Protein AF-A0AAW0X8W0-F1 (afdb_monomer_lite)

Radius of gyration: 31.33 Å; chains: 1; bounding box: 93×83×94 Å

Structure (mmCIF, N/CA/C/O backbone):
data_AF-A0AAW0X8W0-F1
#
_entry.id   AF-A0AAW0X8W0-F1
#
loop_
_atom_site.group_PDB
_atom_site.id
_atom_site.type_symbol
_atom_site.label_atom_id
_atom_site.label_alt_id
_atom_site.label_comp_id
_atom_site.label_asym_id
_atom_site.label_entity_id
_atom_site.label_seq_id
_atom_site.pdbx_PDB_ins_code
_atom_site.Cartn_x
_atom_site.Cartn_y
_atom_site.Cartn_z
_atom_site.occupancy
_atom_site.B_iso_or_equiv
_atom_site.auth_seq_id
_atom_site.auth_comp_id
_atom_site.auth_asym_id
_atom_site.auth_atom_id
_atom_site.pdbx_PDB_model_num
ATOM 1 N N . LYS A 1 1 ? -39.315 66.062 47.543 1.00 41.12 1 LYS A N 1
ATOM 2 C CA . LYS A 1 1 ? -38.449 64.962 48.029 1.00 41.12 1 LYS A CA 1
ATOM 3 C C . LYS A 1 1 ? -38.376 63.917 46.920 1.00 41.12 1 LYS A C 1
ATOM 5 O O . LYS A 1 1 ? -39.448 63.483 46.516 1.00 41.12 1 LYS A O 1
ATOM 10 N N . PRO A 1 2 ? -37.177 63.628 46.392 1.00 48.97 2 PRO A N 1
ATOM 11 C CA . PRO A 1 2 ? -36.925 62.656 45.328 1.00 48.97 2 PRO A CA 1
ATOM 12 C C . PRO A 1 2 ? -36.632 61.260 45.911 1.00 48.97 2 PRO A C 1
ATOM 14 O O . PRO A 1 2 ? -36.280 61.166 47.086 1.00 48.97 2 PRO A O 1
ATOM 17 N N . ALA A 1 3 ? -36.788 60.217 45.095 1.00 41.50 3 ALA A N 1
ATOM 18 C CA . ALA A 1 3 ? -36.257 58.853 45.247 1.00 41.50 3 ALA A CA 1
ATOM 19 C C . ALA A 1 3 ? -36.752 58.060 44.021 1.00 41.50 3 ALA A C 1
ATOM 21 O O . ALA A 1 3 ? -37.926 58.180 43.690 1.00 41.50 3 ALA A O 1
ATOM 22 N N . GLN A 1 4 ? -35.992 57.277 43.270 1.00 43.72 4 GLN A N 1
ATOM 23 C CA . GLN A 1 4 ? -34.593 56.869 43.281 1.00 43.72 4 GLN A CA 1
ATOM 24 C C . GLN A 1 4 ? -34.276 56.538 41.814 1.00 43.72 4 GLN A C 1
ATOM 26 O O . GLN A 1 4 ? -35.068 55.869 41.150 1.00 43.72 4 GLN A O 1
ATOM 31 N N . GLU A 1 5 ? -33.158 57.055 41.316 1.00 45.66 5 GLU A N 1
ATOM 32 C CA . GLU A 1 5 ? -32.444 56.481 40.179 1.00 45.66 5 GLU A CA 1
ATOM 33 C C . GLU A 1 5 ? -31.711 55.253 40.719 1.00 45.66 5 GLU A C 1
ATOM 35 O O . GLU A 1 5 ? -30.943 55.391 41.668 1.00 45.66 5 GLU A O 1
ATOM 40 N N . ASP A 1 6 ? -31.959 54.080 40.144 1.00 47.81 6 ASP A N 1
ATOM 41 C CA . ASP A 1 6 ? -31.049 52.947 40.265 1.00 47.81 6 ASP A CA 1
ATOM 42 C C . ASP A 1 6 ? -30.689 52.479 38.857 1.00 47.81 6 ASP A C 1
ATOM 44 O O . ASP A 1 6 ? -31.539 52.258 37.990 1.00 47.81 6 ASP A O 1
ATOM 48 N N . HIS A 1 7 ? -29.378 52.459 38.663 1.00 43.56 7 HIS A N 1
ATOM 49 C CA . HIS A 1 7 ? -28.626 52.067 37.491 1.00 43.56 7 HIS A CA 1
ATOM 50 C C . HIS A 1 7 ? -28.940 50.625 37.081 1.00 43.56 7 HIS A C 1
ATOM 52 O O . HIS A 1 7 ? -28.801 49.717 37.893 1.00 43.56 7 HIS A O 1
ATOM 58 N N . ASP A 1 8 ? -29.245 50.412 35.800 1.00 46.75 8 ASP A N 1
ATOM 59 C CA . ASP A 1 8 ? -29.039 49.116 35.150 1.00 46.75 8 ASP A CA 1
ATOM 60 C C . ASP A 1 8 ? -27.906 49.279 34.130 1.00 46.75 8 ASP A C 1
ATOM 62 O O . ASP A 1 8 ? -28.081 49.773 33.011 1.00 46.75 8 ASP A O 1
ATOM 66 N N . GLU A 1 9 ? -26.710 48.910 34.583 1.00 44.59 9 GLU A N 1
ATOM 67 C CA . GLU A 1 9 ? -25.512 48.705 33.780 1.00 44.59 9 GLU A CA 1
ATOM 68 C C . GLU A 1 9 ? -25.755 47.522 32.831 1.00 44.59 9 GLU A C 1
ATOM 70 O O . GLU A 1 9 ? -25.823 46.367 33.247 1.00 44.59 9 GLU A O 1
ATOM 75 N N . LYS A 1 10 ? -25.888 47.794 31.528 1.00 46.78 10 LYS A N 1
ATOM 76 C CA . LYS A 1 10 ? -25.717 46.761 30.503 1.00 46.78 10 LYS A CA 1
ATOM 77 C C . LYS A 1 10 ? -24.259 46.745 30.072 1.00 46.78 10 LYS A C 1
ATOM 79 O O . LYS A 1 10 ? -23.813 47.598 29.315 1.00 46.78 10 LYS A O 1
ATOM 84 N N . GLU A 1 11 ? -23.557 45.760 30.607 1.00 45.38 11 GLU A N 1
ATOM 85 C CA . GLU A 1 11 ? -22.200 45.341 30.275 1.00 45.38 11 GLU A CA 1
ATOM 86 C C . GLU A 1 11 ? -22.109 44.989 28.771 1.00 45.38 11 GLU A C 1
ATOM 88 O O . GLU A 1 11 ? -22.602 43.952 28.319 1.00 45.38 11 GLU A O 1
ATOM 93 N N . GLU A 1 12 ? -21.518 45.879 27.969 1.00 44.03 12 GLU A N 1
ATOM 94 C CA . GLU A 1 12 ? -21.047 45.570 26.616 1.00 44.03 12 GLU A CA 1
ATOM 95 C C . GLU A 1 12 ? -19.792 44.697 26.734 1.00 44.03 12 GLU A C 1
ATOM 97 O O . GLU A 1 12 ? -18.721 45.164 27.118 1.00 44.03 12 GLU A O 1
ATOM 102 N N . GLN A 1 13 ? -19.911 43.409 26.413 1.00 43.25 13 GLN A N 1
ATOM 103 C CA . GLN A 1 13 ? -18.747 42.539 26.255 1.00 43.25 13 GLN A CA 1
ATOM 104 C C . GLN A 1 13 ? -18.072 42.840 24.910 1.00 43.25 13 GLN A C 1
ATOM 106 O O . GLN A 1 13 ? -18.427 42.282 23.870 1.00 43.25 13 GLN A O 1
ATOM 111 N N . GLU A 1 14 ? -17.081 43.731 24.941 1.00 39.19 14 GLU A N 1
ATOM 112 C CA . GLU A 1 14 ? -16.060 43.856 23.903 1.00 39.19 14 GLU A CA 1
ATOM 113 C C . GLU A 1 14 ? -15.262 42.544 23.820 1.00 39.19 14 GLU A C 1
ATOM 115 O O . GLU A 1 14 ? -14.459 42.212 24.692 1.00 39.19 14 GLU A O 1
ATOM 120 N N . ALA A 1 15 ? -15.471 41.770 22.754 1.00 40.06 15 ALA A N 1
ATOM 121 C CA . ALA A 1 15 ? -14.603 40.648 22.427 1.00 40.06 15 ALA A CA 1
ATOM 122 C C . ALA A 1 15 ? -13.292 41.183 21.832 1.00 40.06 15 ALA A C 1
ATOM 124 O O . ALA A 1 15 ? -13.207 41.548 20.658 1.00 40.06 15 ALA A O 1
ATOM 125 N N . THR A 1 16 ? -12.264 41.219 22.672 1.00 37.00 16 THR A N 1
ATOM 126 C CA . THR A 1 16 ? -10.875 41.555 22.358 1.00 37.00 16 THR A CA 1
ATOM 127 C C . THR A 1 16 ? -10.346 40.701 21.198 1.00 37.00 16 THR A C 1
ATOM 129 O O . THR A 1 16 ? -9.990 39.533 21.361 1.00 37.00 16 THR A O 1
ATOM 132 N N . ILE A 1 17 ? -10.259 41.294 20.005 1.00 43.09 17 ILE A N 1
ATOM 133 C CA . ILE A 1 17 ? -9.566 40.713 18.851 1.00 43.09 17 ILE A CA 1
ATOM 134 C C . ILE A 1 17 ? -8.068 40.718 19.163 1.00 43.09 17 ILE A C 1
ATOM 136 O O . ILE A 1 17 ? -7.413 41.760 19.174 1.00 43.09 17 ILE A O 1
ATOM 140 N N . THR A 1 18 ? -7.516 39.536 19.422 1.00 40.12 18 THR A N 1
ATOM 141 C CA . THR A 1 18 ? -6.069 39.350 19.556 1.00 40.12 18 THR A CA 1
ATOM 142 C C . THR A 1 18 ? -5.425 39.499 18.170 1.00 40.12 18 THR A C 1
ATOM 144 O O . THR A 1 18 ? -5.823 38.786 17.245 1.00 40.12 18 THR A O 1
ATOM 147 N N . PRO A 1 19 ? -4.441 40.395 17.970 1.00 36.03 19 PRO A N 1
ATOM 148 C CA . PRO A 1 19 ? -3.794 40.542 16.675 1.00 36.03 19 PRO A CA 1
ATOM 149 C C . PRO A 1 19 ? -2.932 39.311 16.369 1.00 36.03 19 PRO A C 1
ATOM 151 O O . PRO A 1 19 ? -2.018 38.966 17.119 1.00 36.03 19 PRO A O 1
ATOM 154 N N . GLN A 1 20 ? -3.216 38.659 15.238 1.00 38.06 20 GLN A N 1
ATOM 155 C CA . GLN A 1 20 ? -2.365 37.612 14.681 1.00 38.06 20 GLN A CA 1
ATOM 156 C C . GLN A 1 20 ? -0.939 38.144 14.485 1.00 38.06 20 GLN A C 1
ATOM 158 O O . GLN A 1 20 ? -0.721 39.191 13.867 1.00 38.06 20 GLN A O 1
ATOM 163 N N . LYS A 1 21 ? 0.047 37.392 14.988 1.00 41.91 21 LYS A N 1
ATOM 164 C CA . LYS A 1 21 ? 1.456 37.571 14.632 1.00 41.91 21 LYS A CA 1
ATOM 165 C C . LYS A 1 21 ? 1.583 37.492 13.110 1.00 41.91 21 LYS A C 1
ATOM 167 O O . LYS A 1 21 ? 1.331 36.449 12.515 1.00 41.91 21 LYS A O 1
ATOM 172 N N . LYS A 1 22 ? 2.007 38.596 12.495 1.00 44.38 22 LYS A N 1
ATOM 173 C CA . LYS A 1 22 ? 2.488 38.628 11.113 1.00 44.38 22 LYS A CA 1
ATOM 174 C C . LYS A 1 22 ? 3.643 37.630 10.997 1.00 44.38 22 LYS A C 1
ATOM 176 O O . LYS A 1 22 ? 4.694 37.849 11.594 1.00 44.38 22 LYS A O 1
ATOM 181 N N . HIS A 1 23 ? 3.436 36.537 10.269 1.00 41.16 23 HIS A N 1
ATOM 182 C CA . HIS A 1 23 ? 4.533 35.677 9.845 1.00 41.16 23 HIS A CA 1
ATOM 183 C C . HIS A 1 23 ? 5.403 36.460 8.857 1.00 41.16 23 HIS A C 1
ATOM 185 O O . HIS A 1 23 ? 4.919 36.958 7.841 1.00 41.16 23 HIS A O 1
ATOM 191 N N . SER A 1 24 ? 6.681 36.607 9.198 1.00 47.47 24 SER A N 1
ATOM 192 C CA . SER A 1 24 ? 7.719 37.127 8.311 1.00 47.47 24 SER A CA 1
ATOM 193 C C . SER A 1 24 ? 7.813 36.276 7.035 1.00 47.47 24 SER A C 1
ATOM 195 O O . SER A 1 24 ? 7.627 35.059 7.116 1.00 47.47 24 SER A O 1
ATOM 197 N N . PRO A 1 25 ? 8.114 36.869 5.866 1.00 39.94 25 PRO A N 1
ATOM 198 C CA . PRO A 1 25 ? 8.306 36.107 4.638 1.00 39.94 25 PRO A CA 1
ATOM 199 C C . PRO A 1 25 ? 9.547 35.207 4.745 1.00 39.94 25 PRO A C 1
ATOM 201 O O . PRO A 1 25 ? 10.579 35.617 5.279 1.00 39.94 25 PRO A O 1
ATOM 204 N N . LEU A 1 26 ? 9.426 33.977 4.240 1.00 42.47 26 LEU A N 1
ATOM 205 C CA . LEU A 1 26 ? 10.527 33.020 4.100 1.00 42.47 26 LEU A CA 1
ATOM 206 C C . LEU A 1 26 ? 11.616 33.588 3.165 1.00 42.47 26 LEU A C 1
ATOM 208 O O . LEU A 1 26 ? 11.274 34.278 2.199 1.00 42.47 26 LEU A O 1
ATOM 212 N N . PRO A 1 27 ? 12.910 33.305 3.408 1.00 36.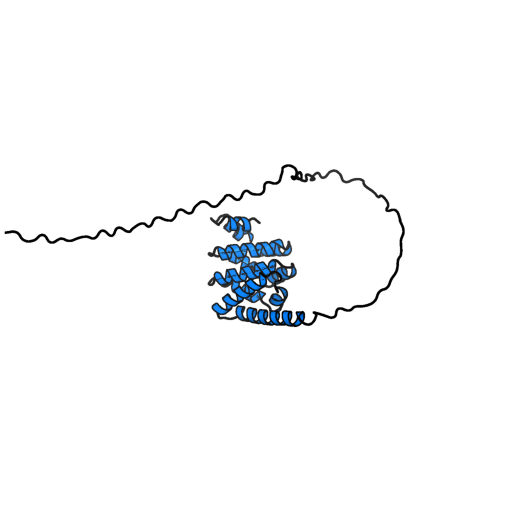53 27 PRO A N 1
ATOM 213 C CA . PRO A 1 27 ? 13.976 33.728 2.509 1.00 36.53 27 PRO A CA 1
ATOM 214 C C . PRO A 1 27 ? 13.844 33.034 1.148 1.00 36.53 27 PRO A C 1
ATOM 216 O O . PRO A 1 27 ? 13.545 31.843 1.059 1.00 36.53 27 PRO A O 1
ATOM 219 N N . HIS A 1 28 ? 14.066 33.805 0.086 1.00 42.66 28 HIS A N 1
ATOM 220 C CA . HIS A 1 28 ? 14.128 33.321 -1.287 1.00 42.66 28 HIS A CA 1
ATOM 221 C C . HIS A 1 28 ? 15.347 32.401 -1.425 1.00 42.66 28 HIS A C 1
ATOM 223 O O . HIS A 1 28 ? 16.480 32.847 -1.255 1.00 42.66 28 HIS A O 1
ATOM 229 N N . VAL A 1 29 ? 15.117 31.117 -1.693 1.00 39.81 29 VAL A N 1
ATOM 230 C CA . VAL A 1 29 ? 16.178 30.199 -2.112 1.00 39.81 29 VAL A CA 1
ATOM 231 C C . VAL A 1 29 ? 16.336 30.402 -3.615 1.00 39.81 29 VAL A C 1
ATOM 233 O O . VAL A 1 29 ? 15.456 30.017 -4.381 1.00 39.81 29 VAL A O 1
ATOM 236 N N . GLU A 1 30 ? 17.405 31.081 -4.033 1.00 36.53 30 GLU A N 1
ATOM 237 C CA . GLU A 1 30 ? 17.796 31.113 -5.443 1.00 36.53 30 GLU A CA 1
ATOM 238 C C . GLU A 1 30 ? 18.140 29.685 -5.890 1.00 36.53 30 GLU A C 1
ATOM 240 O O . GLU A 1 30 ? 18.978 29.018 -5.280 1.00 36.53 30 GLU A O 1
ATOM 245 N N . GLU A 1 31 ? 17.486 29.206 -6.950 1.00 43.91 31 GLU A N 1
ATOM 246 C CA . GLU A 1 31 ? 17.920 27.997 -7.650 1.00 43.91 31 GLU A CA 1
ATOM 247 C C . GLU A 1 31 ? 19.353 28.200 -8.174 1.00 43.91 31 GLU A C 1
ATOM 249 O O . GLU A 1 31 ? 19.670 29.279 -8.692 1.00 43.91 31 GLU A O 1
ATOM 254 N N . PRO A 1 32 ? 20.237 27.189 -8.085 1.00 35.78 32 PRO A N 1
ATOM 255 C CA . PRO A 1 32 ? 21.580 27.299 -8.627 1.00 35.78 32 PRO A CA 1
ATOM 256 C C . PRO A 1 32 ? 21.498 27.425 -10.151 1.00 35.78 32 PRO A C 1
ATOM 258 O O . PRO A 1 32 ? 21.248 26.465 -10.879 1.00 35.78 32 PRO A O 1
ATOM 261 N N . THR A 1 33 ? 21.718 28.640 -10.646 1.00 45.38 33 THR A N 1
ATOM 262 C CA . THR A 1 33 ? 21.845 28.913 -12.075 1.00 45.38 33 THR A CA 1
ATOM 263 C C . THR A 1 33 ? 23.155 28.310 -12.582 1.00 45.38 33 THR A C 1
ATOM 265 O O . THR A 1 33 ? 24.251 28.765 -12.253 1.00 45.38 33 THR A O 1
ATOM 268 N N . LEU A 1 34 ? 23.051 27.256 -13.395 1.00 41.47 34 LEU A N 1
ATOM 269 C CA . LEU A 1 34 ? 24.188 26.694 -14.125 1.00 41.47 34 LEU A CA 1
ATOM 270 C C . LEU A 1 34 ? 24.814 27.766 -15.030 1.00 41.47 34 LEU A C 1
ATOM 272 O O . LEU A 1 34 ? 24.111 28.524 -15.711 1.00 41.47 34 LEU A O 1
ATOM 276 N N . ARG A 1 35 ? 26.152 27.831 -15.043 1.00 46.16 35 ARG A N 1
ATOM 277 C CA . ARG A 1 35 ? 26.900 28.788 -15.867 1.00 46.16 35 ARG A CA 1
ATOM 278 C C . ARG A 1 35 ? 26.583 28.562 -17.354 1.00 46.16 35 ARG A C 1
ATOM 280 O O . ARG A 1 35 ? 26.455 27.418 -17.779 1.00 46.16 35 ARG A O 1
ATOM 287 N N . PRO A 1 36 ? 26.534 29.619 -18.189 1.00 43.69 36 PRO A N 1
ATOM 288 C CA . PRO A 1 36 ? 26.232 29.503 -19.624 1.00 43.69 36 PRO A CA 1
ATOM 289 C C . PRO A 1 36 ? 27.177 28.590 -20.426 1.00 43.69 36 PRO A C 1
ATOM 291 O O . PRO A 1 36 ? 26.859 28.245 -21.557 1.00 43.69 36 PRO A O 1
ATOM 294 N N . GLN A 1 37 ? 28.319 28.216 -19.843 1.00 46.84 37 GLN A N 1
ATOM 295 C CA . GLN A 1 37 ? 29.343 27.344 -20.422 1.00 46.84 37 GLN A CA 1
ATOM 296 C C . GLN A 1 37 ? 28.952 25.849 -20.350 1.00 46.84 37 GLN A C 1
ATOM 298 O O . GLN A 1 37 ? 29.450 25.059 -21.142 1.00 46.84 37 GLN A O 1
ATOM 303 N N . ASP A 1 38 ? 28.064 25.475 -19.416 1.00 40.59 38 ASP A N 1
ATOM 304 C CA . ASP A 1 38 ? 27.734 24.079 -19.076 1.00 40.59 38 ASP A CA 1
ATOM 305 C C . ASP A 1 38 ? 26.394 23.610 -19.687 1.00 40.59 38 ASP A C 1
ATOM 307 O O . ASP A 1 38 ? 25.894 22.532 -19.371 1.00 40.59 38 ASP A O 1
ATOM 311 N N . ARG A 1 39 ? 25.780 24.407 -20.577 1.00 39.66 39 ARG A N 1
ATOM 312 C CA . ARG A 1 39 ? 24.611 23.961 -21.353 1.00 39.66 39 ARG A CA 1
ATOM 313 C C . ARG A 1 39 ? 25.084 23.101 -22.523 1.00 39.66 39 ARG A C 1
ATOM 315 O O . ARG A 1 39 ? 25.594 23.639 -23.504 1.00 39.66 39 ARG A O 1
ATOM 322 N N . GLN A 1 40 ? 24.868 21.789 -22.459 1.00 41.19 40 GLN A N 1
ATOM 323 C CA . GLN A 1 40 ? 24.901 20.976 -23.676 1.00 41.19 40 GLN A CA 1
ATOM 324 C C . GLN A 1 40 ? 23.758 21.417 -24.611 1.00 41.19 40 GLN A C 1
ATOM 326 O O . GLN A 1 40 ? 22.642 21.653 -24.136 1.00 41.19 40 GLN A O 1
ATOM 331 N N . PRO A 1 41 ? 24.012 21.585 -25.922 1.00 43.53 41 PRO A N 1
ATOM 332 C CA . PRO A 1 41 ? 22.951 21.878 -26.876 1.00 43.53 41 PRO A CA 1
ATOM 333 C C . PRO A 1 41 ? 21.965 20.699 -26.958 1.00 43.53 41 PRO A C 1
ATOM 335 O O . PRO A 1 41 ? 22.368 19.558 -26.733 1.00 43.53 41 PRO A O 1
ATOM 338 N N . PRO A 1 42 ? 20.684 20.956 -27.278 1.00 37.88 42 PRO A N 1
ATOM 339 C CA . PRO A 1 42 ? 19.695 19.899 -27.432 1.00 37.8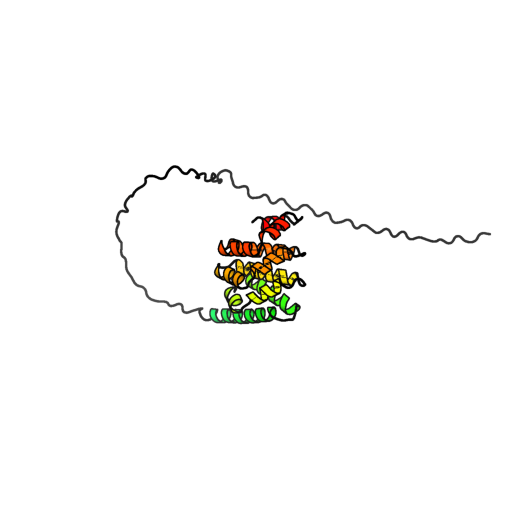8 42 PRO A CA 1
ATOM 340 C C . PRO A 1 42 ? 20.104 18.950 -28.562 1.00 37.88 42 PRO A C 1
ATOM 342 O O . PRO A 1 42 ? 20.366 19.386 -29.688 1.00 37.88 42 PRO A O 1
ATOM 345 N N . ASP A 1 43 ? 20.142 17.660 -28.238 1.00 36.47 43 ASP A N 1
ATOM 346 C CA . ASP A 1 43 ? 20.328 16.575 -29.194 1.00 36.47 43 ASP A CA 1
ATOM 347 C C . ASP A 1 43 ? 19.187 16.629 -30.216 1.00 36.47 43 ASP A C 1
ATOM 349 O O . ASP A 1 43 ? 18.014 16.422 -29.905 1.00 36.47 43 ASP A O 1
ATOM 353 N N . THR A 1 44 ? 19.531 17.040 -31.431 1.00 36.91 44 THR A N 1
ATOM 354 C CA . THR A 1 44 ? 18.619 17.126 -32.568 1.00 36.91 44 THR A CA 1
ATOM 355 C C . THR A 1 44 ? 19.103 16.137 -33.606 1.00 36.91 44 THR A C 1
ATOM 357 O O . THR A 1 44 ? 19.789 16.494 -34.558 1.00 36.91 44 THR A O 1
ATOM 360 N N . THR A 1 45 ? 18.747 14.873 -33.413 1.00 34.28 45 THR A N 1
ATOM 361 C CA . THR A 1 45 ? 18.892 13.843 -34.441 1.00 34.28 45 THR A CA 1
ATOM 362 C C . THR A 1 45 ? 17.623 12.999 -34.543 1.00 34.28 45 THR A C 1
ATOM 364 O O . THR A 1 45 ? 17.602 11.812 -34.256 1.00 34.28 45 THR A O 1
ATOM 367 N N . ASP A 1 46 ? 16.543 13.630 -35.007 1.00 37.03 46 ASP A N 1
ATOM 368 C CA . ASP A 1 46 ? 15.507 12.927 -35.768 1.00 37.03 46 ASP A CA 1
ATOM 369 C C . ASP A 1 46 ? 15.552 13.465 -37.202 1.00 37.03 46 ASP A C 1
ATOM 371 O O . ASP A 1 46 ? 14.932 14.473 -37.544 1.00 37.03 46 ASP A O 1
ATOM 375 N N . ASN A 1 47 ? 16.405 12.852 -38.024 1.00 32.75 47 ASN A N 1
ATOM 376 C CA . ASN A 1 47 ? 16.334 12.980 -39.473 1.00 32.75 47 ASN A CA 1
ATOM 377 C C . ASN A 1 47 ? 16.577 11.593 -40.098 1.00 32.75 47 ASN A C 1
ATOM 379 O O . ASN A 1 47 ? 17.704 11.096 -40.057 1.00 32.75 47 ASN A O 1
ATOM 383 N N . PRO A 1 48 ? 15.550 10.941 -40.665 1.00 38.41 48 PRO A N 1
ATOM 384 C CA . PRO A 1 48 ? 15.621 9.557 -41.131 1.00 38.41 48 PRO A CA 1
ATOM 385 C C . PRO A 1 48 ? 16.183 9.437 -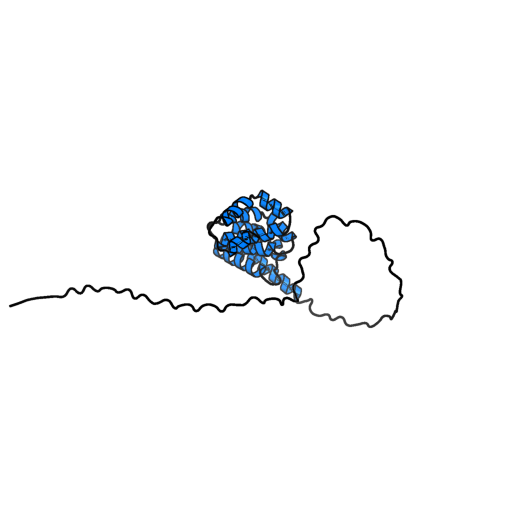42.559 1.00 38.41 48 PRO A C 1
ATOM 387 O O . PRO A 1 48 ? 15.570 8.811 -43.423 1.00 38.41 48 PRO A O 1
ATOM 390 N N . GLN A 1 49 ? 17.347 10.035 -42.825 1.00 34.38 49 GLN A N 1
ATOM 391 C CA . GLN A 1 49 ? 18.073 9.881 -44.090 1.00 34.38 49 GLN A CA 1
ATOM 392 C C . GLN A 1 49 ? 19.586 9.972 -43.862 1.00 34.38 49 GLN A C 1
ATOM 394 O O . GLN A 1 49 ? 20.164 11.014 -44.121 1.00 34.38 49 GLN A O 1
ATOM 399 N N . ASP A 1 50 ? 20.197 8.900 -43.352 1.00 34.16 50 ASP A N 1
ATOM 400 C CA . ASP A 1 50 ? 21.621 8.561 -43.539 1.00 34.16 50 ASP A CA 1
ATOM 401 C C . ASP A 1 50 ? 21.855 7.145 -42.981 1.00 34.16 50 ASP A C 1
ATOM 403 O O . ASP A 1 50 ? 22.346 6.936 -41.873 1.00 34.16 50 ASP A O 1
ATOM 407 N N . VAL A 1 51 ? 21.419 6.141 -43.745 1.00 37.94 51 VAL A N 1
ATOM 408 C CA . VAL A 1 51 ? 21.655 4.721 -43.456 1.00 37.94 51 VAL A CA 1
ATOM 409 C C . VAL A 1 51 ? 22.411 4.135 -44.636 1.00 37.94 51 VAL A C 1
ATOM 411 O O . VAL A 1 51 ? 21.822 3.450 -45.459 1.00 37.94 51 VAL A O 1
ATOM 414 N N . GLU A 1 52 ? 23.704 4.438 -44.758 1.00 33.53 52 GLU A N 1
ATOM 415 C CA . GLU A 1 52 ? 24.618 3.621 -45.560 1.00 33.53 52 GLU A CA 1
ATOM 416 C C . GLU A 1 52 ? 26.092 3.951 -45.274 1.00 33.53 52 GLU A C 1
ATOM 418 O O . GLU A 1 52 ? 26.493 5.106 -45.170 1.00 33.53 52 GLU A O 1
ATOM 423 N N . ALA A 1 53 ? 26.890 2.882 -45.198 1.00 30.03 53 ALA A N 1
ATOM 424 C CA . ALA A 1 53 ? 28.350 2.830 -45.126 1.00 30.03 53 ALA A CA 1
ATOM 425 C C . ALA A 1 53 ? 29.027 3.229 -43.798 1.00 30.03 53 ALA A C 1
ATOM 427 O O . ALA A 1 53 ? 29.373 4.385 -43.563 1.00 30.03 53 ALA A O 1
ATOM 428 N N . ARG A 1 54 ? 29.406 2.204 -43.017 1.00 34.09 54 ARG A N 1
ATOM 429 C CA . ARG A 1 54 ? 30.782 2.065 -42.499 1.00 34.09 54 ARG A CA 1
ATOM 430 C C . ARG A 1 54 ? 31.072 0.640 -42.031 1.00 34.09 54 ARG A C 1
ATOM 432 O O . ARG A 1 54 ? 30.790 0.234 -40.910 1.00 34.09 54 ARG A O 1
ATOM 439 N N . GLU A 1 55 ? 31.635 -0.093 -42.978 1.00 34.97 55 GLU A N 1
ATOM 440 C CA . GLU A 1 55 ? 32.261 -1.399 -42.864 1.00 34.97 55 GLU A CA 1
ATOM 441 C C . GLU A 1 55 ? 33.645 -1.269 -42.182 1.00 34.97 55 GLU A C 1
ATOM 443 O O . GLU A 1 55 ? 34.421 -0.376 -42.515 1.00 34.97 55 GLU A O 1
ATOM 448 N N . SER A 1 56 ? 33.902 -2.159 -41.219 1.00 32.56 56 SER A N 1
ATOM 449 C CA . SER A 1 56 ? 35.172 -2.818 -40.852 1.00 32.56 56 SER A CA 1
ATOM 450 C C . SER A 1 56 ? 36.499 -2.031 -40.829 1.00 32.56 56 SER A C 1
ATOM 452 O O . SER A 1 56 ? 37.081 -1.724 -41.867 1.00 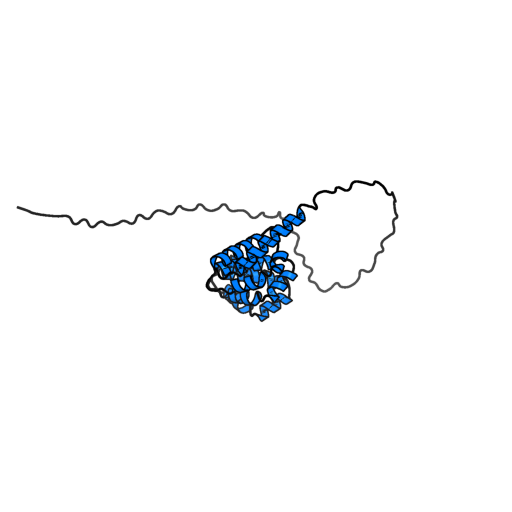32.56 56 SER A O 1
ATOM 454 N N . LEU A 1 57 ? 37.099 -1.908 -39.635 1.00 37.12 57 LEU A N 1
ATOM 455 C CA . LEU A 1 57 ? 38.556 -1.785 -39.455 1.00 37.12 57 LEU A CA 1
ATOM 456 C C . LEU A 1 57 ? 39.066 -2.801 -38.404 1.00 37.12 57 LEU A C 1
ATOM 458 O O . LEU A 1 57 ? 38.347 -3.071 -37.440 1.00 37.12 57 LEU A O 1
ATOM 462 N N . PRO A 1 58 ? 40.266 -3.391 -38.594 1.00 37.72 58 PRO A N 1
ATOM 463 C CA . PRO A 1 58 ? 40.747 -4.554 -37.842 1.00 37.72 58 PRO A CA 1
ATOM 464 C C . PRO A 1 58 ? 41.438 -4.186 -36.518 1.00 37.72 58 PRO A C 1
ATOM 466 O O . PRO A 1 58 ? 42.082 -3.144 -36.413 1.00 37.72 58 PRO A O 1
ATOM 469 N N . ALA A 1 59 ? 41.347 -5.082 -35.529 1.00 35.47 59 ALA A N 1
ATOM 470 C CA . ALA A 1 59 ? 42.145 -5.040 -34.305 1.00 35.47 59 ALA A CA 1
ATOM 471 C C . ALA A 1 59 ? 43.484 -5.770 -34.523 1.00 35.47 59 ALA A C 1
ATOM 473 O O . ALA A 1 59 ? 43.498 -6.912 -34.981 1.00 35.47 59 ALA A O 1
ATOM 474 N N . ASP A 1 60 ? 44.581 -5.077 -34.220 1.00 34.62 60 ASP A N 1
ATOM 475 C CA . ASP A 1 60 ? 45.967 -5.547 -34.306 1.00 34.62 60 ASP A CA 1
ATOM 476 C C . ASP A 1 60 ? 46.429 -6.173 -32.978 1.00 34.62 60 ASP A C 1
ATOM 478 O O . ASP A 1 60 ? 46.050 -5.736 -31.889 1.00 34.62 60 ASP A O 1
ATOM 482 N N . ASP A 1 61 ? 47.243 -7.215 -33.114 1.00 34.12 61 ASP A N 1
ATOM 483 C CA . ASP A 1 61 ? 47.752 -8.134 -32.096 1.00 34.12 61 ASP A CA 1
ATOM 484 C C . ASP A 1 61 ? 49.014 -7.574 -31.408 1.00 34.12 61 ASP A C 1
ATOM 486 O O . ASP A 1 61 ? 49.899 -7.025 -32.063 1.00 34.12 61 ASP A O 1
ATOM 490 N N . GLY A 1 62 ? 49.166 -7.768 -30.088 1.00 30.42 62 GLY A N 1
ATOM 491 C CA . GLY A 1 62 ? 50.245 -7.098 -29.341 1.00 30.42 62 GLY A CA 1
ATOM 492 C C . GLY A 1 62 ? 50.632 -7.619 -27.949 1.00 30.42 62 GLY A C 1
ATOM 493 O O . GLY A 1 62 ? 50.928 -6.821 -27.074 1.00 30.42 62 GLY A O 1
ATOM 494 N N . LYS A 1 63 ? 50.660 -8.943 -27.748 1.00 33.41 63 LYS A N 1
ATOM 495 C CA . LYS A 1 63 ? 51.611 -9.727 -26.912 1.00 33.41 63 LYS A CA 1
ATOM 496 C C . LYS A 1 63 ? 51.983 -9.287 -25.463 1.00 33.41 63 LYS A C 1
ATOM 498 O O . LYS A 1 63 ? 52.877 -8.482 -25.237 1.00 33.41 63 LYS A O 1
ATOM 503 N N . VAL A 1 64 ? 51.428 -10.042 -24.504 1.00 32.22 64 VAL A N 1
ATOM 504 C CA . VAL A 1 64 ? 52.056 -10.780 -23.370 1.00 32.22 64 VAL A CA 1
ATOM 505 C C . VAL A 1 64 ? 53.282 -10.183 -22.643 1.00 32.22 64 VAL A C 1
ATOM 507 O O . VAL A 1 64 ? 54.392 -10.177 -23.177 1.00 32.22 64 VAL A O 1
ATOM 510 N N . LYS A 1 65 ? 53.133 -9.986 -21.321 1.00 36.28 65 LYS A N 1
ATOM 511 C CA . LYS A 1 65 ? 54.152 -10.345 -20.315 1.00 36.28 65 LYS A CA 1
ATOM 512 C C . LYS A 1 65 ? 53.517 -11.107 -19.144 1.00 36.28 65 LYS A C 1
ATOM 514 O O . LYS A 1 65 ? 52.590 -10.622 -18.510 1.00 36.28 65 LYS A O 1
ATOM 519 N N . LYS A 1 66 ? 54.038 -12.319 -18.927 1.00 40.06 66 LYS A N 1
ATOM 520 C CA . LYS A 1 66 ? 53.889 -13.174 -17.741 1.00 40.06 66 LYS A CA 1
ATOM 521 C C . LYS A 1 66 ? 54.728 -12.621 -16.588 1.00 40.06 66 LYS A C 1
ATOM 523 O O . LYS A 1 66 ? 55.854 -12.221 -16.854 1.00 40.06 66 LYS A O 1
ATOM 528 N N . GLU A 1 67 ? 54.217 -12.761 -15.369 1.00 38.22 67 GLU A N 1
ATOM 529 C CA . GLU A 1 67 ? 54.918 -13.016 -14.092 1.00 38.22 67 GLU A CA 1
ATOM 530 C C . GLU A 1 67 ? 53.793 -13.304 -13.073 1.00 38.22 67 GLU A C 1
ATOM 532 O O . GLU A 1 67 ? 53.000 -12.420 -12.785 1.00 38.22 67 GLU A O 1
ATOM 537 N N . ASN A 1 68 ? 53.352 -14.555 -12.933 1.00 30.78 68 ASN A N 1
ATOM 538 C CA . ASN A 1 68 ? 53.829 -15.673 -12.103 1.00 30.78 68 ASN A CA 1
ATOM 539 C C . ASN A 1 68 ? 53.444 -15.590 -10.615 1.00 30.78 68 ASN A C 1
ATOM 541 O O . ASN A 1 68 ? 53.660 -14.589 -9.944 1.00 30.78 68 ASN A O 1
ATOM 545 N N . GLU A 1 69 ? 52.866 -16.709 -10.187 1.00 37.88 69 GLU A N 1
ATOM 546 C CA . GLU A 1 69 ? 52.235 -17.070 -8.923 1.00 37.88 69 GLU A CA 1
ATOM 547 C C . GLU A 1 69 ? 53.150 -16.999 -7.688 1.00 37.88 69 GLU A C 1
ATOM 549 O O . GLU A 1 69 ? 54.355 -17.229 -7.788 1.00 37.88 69 GLU A O 1
ATOM 554 N N . GLU A 1 70 ? 52.506 -16.734 -6.542 1.00 37.00 70 GLU A N 1
ATOM 555 C CA . GLU A 1 70 ? 52.499 -17.496 -5.270 1.00 37.00 70 GLU A CA 1
ATOM 556 C C . GLU A 1 70 ? 52.777 -16.645 -4.016 1.00 37.00 70 GLU A C 1
ATOM 558 O O . GLU A 1 70 ? 53.909 -16.251 -3.744 1.00 37.00 70 GLU A O 1
ATOM 563 N N . ALA A 1 71 ? 51.735 -16.445 -3.200 1.00 38.62 71 ALA A N 1
ATOM 564 C CA . ALA A 1 71 ? 51.839 -16.361 -1.744 1.00 38.62 71 ALA A CA 1
ATOM 565 C C . ALA A 1 71 ? 50.488 -16.747 -1.116 1.00 38.62 71 ALA A C 1
ATOM 567 O O . ALA A 1 71 ? 49.438 -16.222 -1.476 1.00 38.62 71 ALA A O 1
ATOM 568 N N . VAL A 1 72 ? 50.567 -17.733 -0.230 1.00 40.09 72 VAL A N 1
ATOM 569 C CA . VAL A 1 72 ? 49.509 -18.457 0.483 1.00 40.09 72 VAL A CA 1
ATOM 570 C C . VAL A 1 72 ? 49.268 -17.816 1.855 1.00 40.09 72 VAL A C 1
ATOM 572 O O . VAL A 1 72 ? 50.235 -17.391 2.482 1.00 40.09 72 VAL A O 1
ATOM 575 N N . GLY A 1 73 ? 48.020 -17.876 2.342 1.00 35.88 73 GLY A N 1
ATOM 576 C CA . GLY A 1 73 ? 47.597 -17.538 3.713 1.00 35.88 73 GLY A CA 1
ATOM 577 C C . GLY A 1 73 ? 47.367 -16.035 3.885 1.00 35.88 73 GLY A C 1
ATOM 578 O O . GLY A 1 73 ? 48.220 -15.246 3.512 1.00 35.88 73 GLY A O 1
ATOM 579 N N . GLU A 1 74 ? 46.230 -15.556 4.374 1.00 41.88 74 GLU A N 1
ATOM 580 C CA . GLU A 1 74 ? 45.513 -15.993 5.572 1.00 41.88 74 GLU A CA 1
ATOM 581 C C . GLU A 1 74 ? 43.993 -15.992 5.325 1.00 41.88 74 GLU A C 1
ATOM 583 O O . GLU A 1 74 ? 43.443 -15.064 4.735 1.00 41.88 74 GLU A O 1
ATOM 588 N N . GLU A 1 75 ? 43.324 -17.061 5.759 1.00 45.09 75 GLU A N 1
ATOM 589 C CA . GLU A 1 75 ? 41.877 -17.074 5.970 1.00 45.09 75 GLU A CA 1
ATOM 590 C C . GLU A 1 75 ? 41.585 -16.167 7.175 1.00 45.09 75 GLU A C 1
ATOM 592 O O . GLU A 1 75 ? 41.872 -16.540 8.314 1.00 45.09 75 GLU A O 1
ATOM 597 N N . GLU A 1 76 ? 41.033 -14.974 6.943 1.00 42.12 76 GLU A N 1
ATOM 598 C CA . GLU A 1 76 ? 40.273 -14.283 7.985 1.00 42.12 76 GLU A CA 1
ATOM 599 C C . GLU A 1 76 ? 38.917 -14.981 8.100 1.00 42.12 76 GLU A C 1
ATOM 601 O O . GLU A 1 76 ? 37.960 -14.678 7.395 1.00 42.12 76 GLU A O 1
ATOM 606 N N . ALA A 1 77 ? 38.877 -15.989 8.969 1.00 50.75 77 ALA A N 1
ATOM 607 C CA . ALA A 1 77 ? 37.645 -16.460 9.570 1.00 50.75 77 ALA A CA 1
ATOM 608 C C . ALA A 1 77 ? 37.204 -15.422 10.613 1.00 50.75 77 ALA A C 1
ATOM 610 O O . ALA A 1 77 ? 37.850 -15.271 11.653 1.00 50.75 77 ALA A O 1
ATOM 611 N N . GLY A 1 78 ? 36.121 -14.705 10.328 1.00 48.81 78 GLY A N 1
ATOM 612 C CA . GLY A 1 78 ? 35.479 -13.791 11.266 1.00 48.81 78 GLY A CA 1
ATOM 613 C C . GLY A 1 78 ? 34.290 -13.083 10.623 1.00 48.81 78 GLY A C 1
ATOM 614 O O . GLY A 1 78 ? 34.459 -12.471 9.577 1.00 48.81 78 GLY A O 1
ATOM 615 N N . GLU A 1 79 ? 33.131 -13.161 11.290 1.00 50.31 79 GLU A N 1
ATOM 616 C CA . GLU A 1 79 ? 31.849 -12.481 10.993 1.00 50.31 79 GLU A CA 1
ATOM 617 C C . GLU A 1 79 ? 30.827 -13.214 10.089 1.00 50.31 79 GLU A C 1
ATOM 619 O O . GLU A 1 79 ? 30.020 -12.570 9.428 1.00 50.31 79 GLU A O 1
ATOM 624 N N . GLU A 1 80 ? 30.774 -14.553 10.095 1.00 47.16 80 GLU A N 1
ATOM 625 C CA . GLU A 1 80 ? 29.597 -15.293 9.571 1.00 47.16 80 GLU A CA 1
ATOM 626 C C . GLU A 1 80 ? 28.579 -15.685 10.667 1.00 47.16 80 GLU A C 1
ATOM 628 O O . GLU A 1 80 ? 27.496 -16.157 10.344 1.00 47.16 80 GLU A O 1
ATOM 633 N N . GLU A 1 81 ? 28.879 -15.463 11.955 1.00 48.47 81 GLU A N 1
ATOM 634 C CA . GLU A 1 81 ? 28.006 -15.889 13.071 1.00 48.47 81 GLU A CA 1
ATOM 635 C C . GLU A 1 81 ? 26.946 -14.846 13.494 1.00 48.47 81 GLU A C 1
ATOM 637 O O . GLU A 1 81 ? 25.958 -15.230 14.106 1.00 48.47 81 GLU A O 1
ATOM 642 N N . ASP A 1 82 ? 27.080 -13.562 13.126 1.00 50.25 82 ASP A N 1
ATOM 643 C CA . ASP A 1 82 ? 26.124 -12.501 13.521 1.00 50.25 82 ASP A CA 1
ATOM 644 C C . ASP A 1 82 ? 25.021 -12.229 12.471 1.00 50.25 82 ASP A C 1
ATOM 646 O O . ASP A 1 82 ? 24.038 -11.550 12.758 1.00 50.25 82 ASP A O 1
ATOM 650 N N . VAL A 1 83 ? 25.154 -12.741 11.239 1.00 53.69 83 VAL A N 1
ATOM 651 C CA . VAL A 1 83 ? 24.188 -12.458 10.154 1.00 53.69 83 VAL A CA 1
ATOM 652 C C . VAL A 1 83 ? 22.945 -13.348 10.250 1.00 53.69 83 VAL A C 1
ATOM 654 O O . VAL A 1 83 ? 21.845 -12.887 9.955 1.00 53.69 83 VAL A O 1
ATOM 657 N N . GLU A 1 84 ? 23.097 -14.604 10.681 1.00 55.97 84 GLU A N 1
ATOM 658 C CA . GLU A 1 84 ? 21.970 -15.543 10.795 1.00 55.97 84 GLU A CA 1
ATOM 659 C C . GLU A 1 84 ? 21.014 -15.155 11.939 1.00 55.97 84 GLU A C 1
ATOM 661 O O . GLU A 1 84 ? 19.800 -15.196 11.752 1.00 55.97 84 GLU A O 1
ATOM 666 N N . GLU A 1 85 ? 21.536 -14.698 13.087 1.00 58.88 85 GLU A N 1
ATOM 667 C CA . GLU A 1 85 ? 20.700 -14.260 14.219 1.00 58.88 85 GLU A CA 1
ATOM 668 C C . GLU A 1 85 ? 19.900 -12.983 13.891 1.00 58.88 85 GLU A C 1
ATOM 670 O O . GLU A 1 85 ? 18.721 -12.892 14.235 1.00 58.88 85 GLU A O 1
ATOM 675 N N . GLU A 1 86 ? 20.491 -12.018 13.170 1.00 61.28 86 GLU A N 1
ATOM 676 C CA . GLU A 1 86 ? 19.778 -10.801 12.747 1.00 61.28 86 GLU A CA 1
ATOM 677 C C . GLU A 1 86 ? 18.698 -11.078 11.681 1.00 61.28 86 GLU A C 1
ATOM 679 O O . GLU A 1 86 ? 17.660 -10.408 11.665 1.00 61.28 86 GLU A O 1
ATOM 684 N N . GLU A 1 87 ? 18.908 -12.048 10.783 1.00 64.94 87 GLU A N 1
ATOM 685 C CA . GLU A 1 87 ? 17.901 -12.431 9.782 1.00 64.94 87 GLU A CA 1
ATOM 686 C C . GLU A 1 87 ? 16.704 -13.172 10.403 1.00 64.94 87 GLU A C 1
ATOM 688 O O . GLU A 1 87 ? 15.559 -12.896 10.018 1.00 64.94 87 GLU A O 1
ATOM 693 N N . ASP A 1 88 ? 16.947 -14.054 11.378 1.00 69.00 88 ASP A N 1
ATOM 694 C CA . ASP A 1 88 ? 15.896 -14.778 12.104 1.00 69.00 88 ASP A CA 1
ATOM 695 C C . ASP A 1 88 ? 15.045 -13.829 12.972 1.00 69.00 88 ASP A C 1
ATOM 697 O O . ASP A 1 88 ? 13.810 -13.886 12.919 1.00 69.00 88 ASP A O 1
ATOM 701 N N . ASP A 1 89 ? 15.670 -12.877 13.678 1.00 78.19 89 ASP A N 1
ATOM 702 C CA . ASP A 1 89 ? 14.965 -11.891 14.515 1.00 78.19 89 ASP A CA 1
ATOM 703 C C . ASP A 1 89 ? 14.003 -11.004 13.697 1.00 78.19 89 ASP A C 1
ATOM 705 O O . ASP A 1 89 ? 12.890 -10.684 14.134 1.00 78.19 89 ASP A O 1
ATOM 709 N N . ILE A 1 90 ? 14.391 -10.623 12.473 1.00 85.25 90 ILE A N 1
ATOM 710 C CA . ILE A 1 90 ? 13.527 -9.841 11.575 1.00 85.25 90 ILE A CA 1
ATOM 711 C C . ILE A 1 90 ? 12.352 -10.688 11.069 1.00 85.25 90 ILE A C 1
ATOM 713 O O . ILE A 1 90 ? 11.256 -10.154 10.868 1.00 85.25 90 ILE A O 1
ATOM 717 N N . SER A 1 91 ? 12.551 -11.991 10.847 1.00 89.00 91 SER A N 1
ATOM 718 C CA . SER A 1 91 ? 11.484 -12.883 10.382 1.00 89.00 91 SER A CA 1
ATOM 719 C C . SER A 1 91 ? 10.362 -13.009 11.416 1.00 89.00 91 SER A C 1
ATOM 721 O O . SER A 1 91 ? 9.189 -12.872 11.057 1.00 89.00 91 SER A O 1
ATOM 723 N N . ASP A 1 92 ? 10.709 -13.187 12.692 1.00 91.38 92 ASP A N 1
ATOM 724 C CA . ASP A 1 92 ? 9.732 -13.270 13.783 1.00 91.38 92 ASP A CA 1
ATOM 725 C C . ASP A 1 92 ? 8.962 -11.947 13.961 1.00 91.38 92 ASP A C 1
ATOM 727 O O . ASP A 1 92 ? 7.732 -11.947 14.094 1.00 91.38 92 ASP A O 1
ATOM 731 N N . GLU A 1 93 ? 9.646 -10.796 13.879 1.00 95.38 93 GLU A N 1
ATOM 732 C CA . GLU A 1 93 ? 8.975 -9.488 13.930 1.00 95.38 93 GLU A CA 1
ATOM 733 C C . GLU A 1 93 ? 8.000 -9.300 12.752 1.00 95.38 93 GLU A C 1
ATOM 735 O O . GLU A 1 93 ? 6.885 -8.789 12.925 1.00 95.38 93 GLU A O 1
ATOM 740 N N . VAL A 1 94 ? 8.390 -9.725 11.546 1.00 97.06 94 VAL A N 1
ATOM 741 C CA . VAL A 1 94 ? 7.538 -9.661 10.351 1.00 97.06 94 VAL A CA 1
ATOM 742 C C . VAL A 1 94 ? 6.280 -10.510 10.526 1.00 97.06 94 VAL A C 1
ATOM 744 O O . VAL A 1 94 ? 5.180 -10.034 10.218 1.00 97.06 94 VAL A O 1
ATOM 747 N N . ASP A 1 95 ? 6.408 -11.731 11.041 1.00 96.81 95 ASP A N 1
ATOM 748 C CA . ASP A 1 95 ? 5.274 -12.630 11.253 1.00 96.81 95 ASP A CA 1
ATOM 749 C C . ASP A 1 95 ? 4.279 -12.065 12.278 1.00 96.81 95 ASP A C 1
ATOM 751 O O . ASP A 1 95 ? 3.068 -12.020 12.011 1.00 96.81 95 ASP A O 1
ATOM 755 N N . ASP A 1 96 ? 4.777 -11.520 13.390 1.00 97.19 96 ASP A N 1
ATOM 756 C CA . ASP A 1 96 ? 3.967 -10.847 14.412 1.00 97.19 96 ASP A CA 1
ATOM 757 C C . ASP A 1 96 ? 3.195 -9.646 13.845 1.00 97.19 96 ASP A C 1
ATOM 759 O O . ASP A 1 96 ? 2.003 -9.438 14.138 1.00 97.19 96 ASP A O 1
ATOM 763 N N . ILE A 1 97 ? 3.855 -8.850 12.999 1.00 98.38 97 ILE A N 1
ATOM 764 C CA . ILE A 1 97 ? 3.237 -7.715 12.310 1.00 98.38 97 ILE A CA 1
ATOM 765 C C . ILE A 1 97 ? 2.124 -8.206 11.383 1.00 98.38 97 ILE A C 1
ATOM 767 O O . ILE A 1 97 ? 1.005 -7.681 11.431 1.00 98.38 97 ILE A O 1
ATOM 771 N N . VAL A 1 98 ? 2.387 -9.218 10.554 1.00 98.25 98 VAL A N 1
ATOM 772 C CA . VAL A 1 98 ? 1.402 -9.737 9.597 1.00 98.25 98 VAL A CA 1
ATOM 773 C C . VAL A 1 98 ? 0.199 -10.351 10.316 1.00 98.25 98 VAL A C 1
ATOM 775 O O . VAL A 1 98 ? -0.947 -10.118 9.909 1.00 98.25 98 VAL A O 1
ATOM 778 N N . GLU A 1 99 ? 0.409 -11.070 11.419 1.00 98.00 99 GLU A N 1
ATOM 779 C CA . GLU A 1 99 ? -0.679 -11.556 12.270 1.00 98.00 99 GLU A CA 1
ATOM 780 C C . GLU A 1 99 ? -1.490 -10.392 12.865 1.00 98.00 99 GLU A C 1
ATOM 782 O O . GLU A 1 99 ? -2.726 -10.404 12.875 1.00 98.00 99 GLU A O 1
ATOM 787 N N . GLY A 1 100 ? -0.806 -9.329 13.293 1.00 98.00 100 GLY A N 1
ATOM 788 C CA . GLY A 1 100 ? -1.426 -8.101 13.770 1.00 98.00 100 GLY A CA 1
ATOM 789 C C . GLY A 1 100 ? -2.308 -7.410 12.728 1.00 98.00 100 GLY A C 1
ATOM 790 O O . GLY A 1 100 ? -3.405 -6.957 13.068 1.00 98.00 100 GLY A O 1
ATOM 791 N N . ILE A 1 101 ? -1.890 -7.380 11.459 1.00 98.06 101 ILE A N 1
ATOM 792 C CA . ILE A 1 101 ? -2.689 -6.833 10.348 1.00 98.06 101 ILE A CA 1
ATOM 793 C C . ILE A 1 101 ? -3.920 -7.708 10.082 1.00 98.06 101 ILE A C 1
ATOM 795 O O . ILE A 1 101 ? -4.999 -7.180 9.821 1.00 98.06 101 ILE A O 1
ATOM 799 N N . ARG A 1 102 ? -3.795 -9.036 10.196 1.00 96.75 102 ARG A N 1
ATOM 800 C CA . ARG A 1 102 ? -4.917 -9.988 10.051 1.00 96.75 102 ARG A CA 1
ATOM 801 C C . ARG A 1 102 ? -5.910 -9.945 11.216 1.00 96.75 102 ARG A C 1
ATOM 803 O O . ARG A 1 102 ? -6.973 -10.560 11.141 1.00 96.75 102 ARG A O 1
ATOM 810 N N . SER A 1 103 ? -5.581 -9.250 12.303 1.00 95.19 103 SER A N 1
ATOM 811 C CA . SER A 1 103 ? -6.437 -9.208 13.484 1.00 95.19 103 SER A CA 1
ATOM 812 C C . SER A 1 103 ? -7.759 -8.469 13.230 1.00 95.19 103 SER A C 1
ATOM 814 O O . SER A 1 103 ? -7.835 -7.496 12.482 1.00 95.19 103 SER A O 1
ATOM 816 N N . GLY A 1 104 ? -8.825 -8.909 13.907 1.00 90.50 104 GLY A N 1
ATOM 817 C CA . GLY A 1 104 ? -10.124 -8.224 13.884 1.00 90.50 104 GLY A CA 1
ATOM 818 C C . GLY A 1 104 ? -10.185 -6.957 14.750 1.00 90.50 104 GLY A C 1
ATOM 819 O O . GLY A 1 104 ? -11.183 -6.237 14.711 1.00 90.50 104 GLY A O 1
ATOM 820 N N . ASP A 1 105 ? -9.147 -6.677 15.544 1.00 95.44 105 ASP A N 1
ATOM 821 C CA . ASP A 1 105 ? -9.055 -5.453 16.340 1.00 95.44 105 ASP A CA 1
ATOM 822 C C . ASP A 1 105 ? -8.536 -4.308 15.464 1.00 95.44 105 ASP A C 1
ATOM 824 O O . ASP A 1 105 ? -7.379 -4.301 15.052 1.00 95.44 105 ASP A O 1
ATOM 828 N N . ARG A 1 106 ? -9.383 -3.296 15.236 1.00 94.38 106 ARG A N 1
ATOM 829 C CA . ARG A 1 106 ? -9.056 -2.111 14.425 1.00 94.38 106 ARG A CA 1
ATOM 830 C C . ARG A 1 106 ? -7.778 -1.416 14.891 1.00 94.38 106 ARG A C 1
ATOM 832 O O . ARG A 1 106 ? -7.023 -0.928 14.055 1.00 94.38 106 ARG A O 1
ATOM 839 N N . ARG A 1 107 ? -7.534 -1.358 16.205 1.00 96.00 107 ARG A N 1
ATOM 840 C CA . ARG A 1 107 ? -6.359 -0.675 16.758 1.00 96.00 107 ARG A CA 1
ATOM 841 C C . ARG A 1 107 ? -5.089 -1.479 16.500 1.00 96.00 107 ARG A C 1
ATOM 843 O O . ARG A 1 107 ? -4.098 -0.908 16.057 1.00 96.00 107 ARG A O 1
ATOM 850 N N . ARG A 1 108 ? -5.126 -2.795 16.747 1.00 97.12 108 ARG A N 1
ATOM 851 C CA . ARG A 1 108 ? -4.011 -3.703 16.434 1.00 97.12 108 ARG A CA 1
ATOM 852 C C . ARG A 1 108 ? -3.746 -3.729 14.927 1.00 97.12 108 ARG A C 1
ATOM 854 O O . ARG A 1 108 ? -2.591 -3.628 14.532 1.00 97.12 108 ARG A O 1
ATOM 861 N N . GLN A 1 109 ? -4.787 -3.779 14.099 1.00 97.50 109 GLN A N 1
ATOM 862 C CA . GLN A 1 109 ? -4.660 -3.757 12.643 1.00 97.50 109 GLN A CA 1
ATOM 863 C C . GLN A 1 109 ? -3.975 -2.477 12.142 1.00 97.50 109 GLN A C 1
ATOM 865 O O . GLN A 1 109 ? -3.013 -2.570 11.381 1.00 97.50 109 GLN A O 1
ATOM 870 N N . LEU A 1 110 ? -4.411 -1.295 12.593 1.00 98.25 110 LEU A N 1
ATOM 871 C CA . LEU A 1 110 ? -3.784 -0.024 12.214 1.00 98.25 110 LEU A CA 1
ATOM 872 C C . LEU A 1 110 ? -2.326 0.054 12.675 1.00 98.25 110 LEU A C 1
ATOM 874 O O . LEU A 1 110 ? -1.448 0.291 11.853 1.00 98.25 110 LEU A O 1
ATOM 878 N N . ALA A 1 111 ? -2.063 -0.221 13.956 1.00 98.44 111 ALA A N 1
ATOM 879 C CA . ALA A 1 111 ? -0.716 -0.131 14.515 1.00 98.44 111 ALA A CA 1
ATOM 880 C C . ALA A 1 111 ? 0.282 -1.051 13.793 1.00 98.44 111 ALA A C 1
ATOM 882 O O . ALA A 1 111 ? 1.419 -0.661 13.550 1.00 98.44 111 ALA A O 1
ATOM 883 N N . ASN A 1 112 ? -0.131 -2.265 13.419 1.00 98.56 112 ASN A N 1
ATOM 884 C CA . ASN A 1 112 ? 0.750 -3.178 12.688 1.00 98.56 112 ASN A CA 1
ATOM 885 C C . ASN A 1 112 ? 0.875 -2.819 11.203 1.00 98.56 112 ASN A C 1
ATOM 887 O O . ASN A 1 112 ? 1.946 -2.991 10.633 1.00 98.56 112 ASN A O 1
ATOM 891 N N . THR A 1 113 ? -0.164 -2.254 10.583 1.00 98.62 113 THR A N 1
ATOM 892 C CA . THR A 1 113 ? -0.053 -1.738 9.207 1.00 98.62 113 THR A CA 1
ATOM 893 C C . THR A 1 113 ? 0.937 -0.572 9.148 1.00 98.62 113 THR A C 1
ATOM 895 O O . THR A 1 113 ? 1.780 -0.523 8.255 1.00 98.62 113 THR A O 1
ATOM 898 N N . GLU A 1 114 ? 0.897 0.318 10.142 1.00 98.44 114 GLU A N 1
ATOM 899 C CA . GLU A 1 114 ? 1.853 1.416 10.282 1.00 98.44 114 GLU A CA 1
ATOM 900 C C . GLU A 1 114 ? 3.288 0.894 10.464 1.00 98.44 114 GLU A C 1
ATOM 902 O O . GLU A 1 114 ? 4.204 1.343 9.773 1.00 98.44 114 GLU A O 1
ATOM 907 N N . LYS A 1 115 ? 3.494 -0.093 11.348 1.00 98.38 115 LYS A N 1
ATOM 908 C CA . LYS A 1 115 ? 4.803 -0.740 11.537 1.00 98.38 115 LYS A CA 1
ATOM 909 C C . LYS A 1 115 ? 5.331 -1.368 10.250 1.00 98.38 115 LYS A C 1
ATOM 911 O O . LYS A 1 115 ? 6.481 -1.123 9.894 1.00 98.38 115 LYS A O 1
ATOM 916 N N . ALA A 1 116 ? 4.488 -2.108 9.526 1.00 98.50 116 ALA A N 1
ATOM 917 C CA . ALA A 1 116 ? 4.854 -2.678 8.234 1.00 98.50 116 ALA A CA 1
ATOM 918 C C . ALA A 1 116 ? 5.303 -1.585 7.257 1.00 98.50 116 ALA A C 1
ATOM 920 O O . ALA A 1 116 ? 6.372 -1.700 6.665 1.00 98.50 116 ALA A O 1
ATOM 921 N N . ARG A 1 117 ? 4.542 -0.486 7.133 1.00 98.38 117 ARG A N 1
ATOM 922 C CA . ARG A 1 117 ? 4.935 0.666 6.306 1.00 98.38 117 ARG A CA 1
ATOM 923 C C . ARG A 1 117 ? 6.304 1.211 6.721 1.00 98.38 117 ARG A C 1
ATOM 925 O O . ARG A 1 117 ? 7.126 1.474 5.845 1.00 98.38 117 ARG A O 1
ATOM 932 N N . VAL A 1 118 ? 6.551 1.401 8.018 1.00 98.06 118 VAL A N 1
ATOM 933 C CA . VAL A 1 118 ? 7.829 1.942 8.519 1.00 98.06 118 VAL A CA 1
ATOM 934 C C . VAL A 1 118 ? 8.999 1.035 8.144 1.00 98.06 118 VAL A C 1
ATOM 936 O O . VAL A 1 118 ? 9.964 1.527 7.566 1.00 98.06 118 VAL A O 1
ATOM 939 N N . LEU A 1 119 ? 8.897 -0.273 8.390 1.00 97.25 119 LEU A N 1
ATOM 940 C CA . LEU A 1 119 ? 9.945 -1.231 8.022 1.00 97.25 119 LEU A CA 1
ATOM 941 C C . LEU A 1 119 ? 10.154 -1.308 6.505 1.00 97.25 119 LEU A C 1
ATOM 943 O O . LEU A 1 119 ? 11.287 -1.349 6.040 1.00 97.25 119 LEU A O 1
ATOM 947 N N . LEU A 1 120 ? 9.077 -1.237 5.719 1.00 97.31 120 LEU A N 1
ATOM 948 C CA . LEU A 1 120 ? 9.142 -1.176 4.255 1.00 97.31 120 LEU A CA 1
ATOM 949 C C . LEU A 1 120 ? 9.709 0.150 3.718 1.00 97.31 120 LEU A C 1
ATOM 951 O O . LEU A 1 120 ? 9.975 0.244 2.524 1.00 97.31 120 LEU A O 1
ATOM 955 N N . SER A 1 121 ? 9.861 1.175 4.562 1.00 96.44 121 SER A N 1
ATOM 956 C CA . SER A 1 121 ? 10.451 2.475 4.201 1.00 96.44 121 SER A CA 1
ATOM 957 C C . SER A 1 121 ? 11.927 2.592 4.600 1.00 96.44 121 SER A C 1
ATOM 959 O O . SER A 1 121 ? 12.510 3.666 4.442 1.00 96.44 121 SER A O 1
ATOM 961 N N . SER A 1 122 ? 12.515 1.542 5.181 1.00 94.75 122 SER A N 1
ATOM 962 C CA . SER A 1 122 ? 13.918 1.544 5.595 1.00 94.75 122 SER A CA 1
ATOM 963 C C . SER A 1 122 ? 14.867 1.517 4.387 1.00 94.75 122 SER A C 1
ATOM 965 O O . SER A 1 122 ? 14.446 1.303 3.252 1.00 94.75 122 SER A O 1
ATOM 967 N N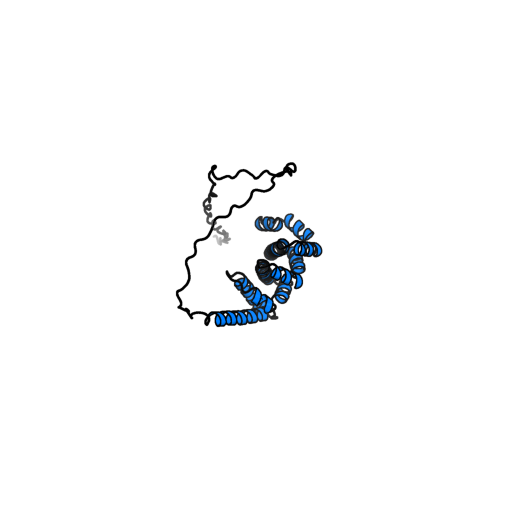 . ASP A 1 123 ? 16.163 1.739 4.628 1.00 91.25 123 ASP A N 1
ATOM 968 C CA . ASP A 1 123 ? 17.201 1.710 3.582 1.00 91.25 123 ASP A CA 1
ATOM 969 C C . ASP A 1 123 ? 17.342 0.319 2.932 1.00 91.25 123 ASP A C 1
ATOM 971 O O . ASP A 1 123 ? 17.561 0.192 1.729 1.00 91.25 123 ASP A O 1
ATOM 975 N N . LYS A 1 124 ? 17.145 -0.739 3.729 1.00 91.25 124 LYS A N 1
ATOM 976 C CA . LYS A 1 124 ? 17.138 -2.141 3.294 1.00 91.25 124 LYS A CA 1
ATOM 977 C C . LYS A 1 124 ? 15.817 -2.793 3.719 1.00 91.25 124 LYS A C 1
ATOM 979 O O . LYS A 1 124 ? 15.774 -3.480 4.739 1.00 91.25 124 LYS A O 1
ATOM 984 N N . PRO A 1 125 ? 14.718 -2.544 2.989 1.00 94.56 125 PRO A N 1
ATOM 985 C CA . PRO A 1 125 ? 13.402 -2.990 3.417 1.00 94.56 125 PRO A CA 1
ATOM 986 C C . PRO A 1 125 ? 13.266 -4.515 3.264 1.00 94.56 125 PRO A C 1
ATOM 988 O O . PRO A 1 125 ? 13.595 -5.048 2.198 1.00 94.56 125 PRO A O 1
ATOM 991 N N . PRO A 1 126 ? 12.718 -5.232 4.266 1.00 96.00 126 PRO A N 1
ATOM 992 C CA . PRO A 1 126 ? 12.561 -6.688 4.233 1.00 96.00 126 PRO A CA 1
ATOM 993 C C . PRO A 1 126 ? 11.338 -7.111 3.390 1.00 96.00 126 PRO A C 1
ATOM 995 O O . PRO A 1 126 ? 10.407 -7.770 3.857 1.00 96.00 126 PRO A O 1
ATOM 998 N N . ILE A 1 127 ? 11.290 -6.678 2.122 1.00 96.69 127 ILE A N 1
ATOM 999 C CA . ILE A 1 127 ? 10.127 -6.868 1.236 1.00 96.69 127 ILE A CA 1
ATOM 1000 C C . ILE A 1 127 ? 9.856 -8.358 0.994 1.00 96.69 127 ILE A C 1
ATOM 1002 O O . ILE A 1 127 ? 8.703 -8.791 1.022 1.00 96.69 127 ILE A O 1
ATOM 1006 N N . SER A 1 128 ? 10.907 -9.152 0.768 1.00 95.94 128 SER A N 1
ATOM 1007 C CA . SER A 1 128 ? 10.795 -10.599 0.559 1.00 95.94 128 SER A CA 1
ATOM 1008 C C . SER A 1 128 ? 10.198 -11.307 1.769 1.00 95.94 128 SER A C 1
ATOM 1010 O O . SER A 1 128 ? 9.297 -12.123 1.598 1.00 95.94 128 SER A O 1
ATOM 1012 N N . GLN A 1 129 ? 10.645 -10.959 2.977 1.00 96.75 129 GLN A N 1
ATOM 1013 C CA . GLN A 1 129 ? 10.158 -11.530 4.230 1.00 96.75 129 GLN A CA 1
ATOM 1014 C C . GLN A 1 129 ? 8.662 -11.244 4.382 1.00 96.75 129 GLN A C 1
ATOM 1016 O O . GLN A 1 129 ? 7.866 -12.162 4.557 1.00 96.75 129 GLN A O 1
ATOM 1021 N N . PHE A 1 130 ? 8.247 -9.991 4.177 1.00 98.12 130 PHE A N 1
ATOM 1022 C CA . PHE A 1 130 ? 6.837 -9.604 4.231 1.00 98.12 130 PHE A CA 1
ATOM 1023 C C . PHE A 1 130 ? 5.958 -10.330 3.202 1.00 98.12 130 PHE A C 1
ATOM 1025 O O . PHE A 1 130 ? 4.832 -10.741 3.509 1.00 98.12 130 PHE A O 1
ATOM 1032 N N . ILE A 1 131 ? 6.445 -10.492 1.970 1.00 97.62 131 ILE A N 1
ATOM 1033 C CA . ILE A 1 131 ? 5.719 -11.230 0.929 1.00 97.62 131 ILE A CA 1
ATOM 1034 C C . ILE A 1 131 ? 5.610 -12.712 1.301 1.00 97.62 131 ILE A C 1
ATOM 1036 O O . ILE A 1 131 ? 4.516 -13.269 1.196 1.00 97.62 131 ILE A O 1
ATOM 1040 N N . ASN A 1 132 ? 6.695 -13.324 1.781 1.00 96.31 132 ASN A N 1
ATOM 1041 C CA . ASN A 1 132 ? 6.728 -14.726 2.201 1.00 96.31 132 ASN A CA 1
ATOM 1042 C C . ASN A 1 132 ? 5.803 -14.990 3.402 1.00 96.31 132 ASN A C 1
ATOM 1044 O O . ASN A 1 132 ? 5.071 -15.978 3.394 1.00 96.31 132 ASN A O 1
ATOM 1048 N N . ALA A 1 133 ? 5.731 -14.059 4.357 1.00 97.38 133 ALA A N 1
ATOM 1049 C CA . ALA A 1 133 ? 4.780 -14.076 5.474 1.00 97.38 133 ALA A CA 1
ATOM 1050 C C . ALA A 1 133 ? 3.310 -13.870 5.031 1.00 97.38 133 ALA A C 1
ATOM 1052 O O . ALA A 1 133 ? 2.352 -14.068 5.790 1.00 97.38 133 ALA A O 1
ATOM 1053 N N . GLY A 1 134 ? 3.086 -13.486 3.769 1.00 97.88 134 GLY A N 1
ATOM 1054 C CA . GLY A 1 134 ? 1.762 -13.348 3.170 1.00 97.88 134 GLY A CA 1
ATOM 1055 C C . GLY A 1 134 ? 1.056 -12.046 3.547 1.00 97.88 134 GLY A C 1
ATOM 1056 O O . GLY A 1 134 ? -0.152 -12.057 3.813 1.00 97.88 134 GLY A O 1
ATOM 1057 N N . ILE A 1 135 ? 1.784 -10.926 3.580 1.00 98.56 135 ILE A N 1
ATOM 1058 C CA . ILE A 1 135 ? 1.226 -9.607 3.917 1.00 98.56 135 ILE A CA 1
ATOM 1059 C C . ILE A 1 135 ? 0.234 -9.064 2.869 1.00 98.56 135 ILE A C 1
ATOM 1061 O O . ILE A 1 135 ? -0.628 -8.247 3.197 1.00 98.56 135 ILE A O 1
ATOM 1065 N N . LEU A 1 136 ? 0.332 -9.499 1.604 1.00 98.69 136 LEU A N 1
ATOM 1066 C CA . LEU A 1 136 ? -0.360 -8.833 0.490 1.00 98.69 136 LEU A CA 1
ATOM 1067 C C . LEU A 1 136 ? -1.894 -8.903 0.591 1.00 98.69 136 LEU A C 1
ATOM 1069 O O . LEU A 1 136 ? -2.518 -7.841 0.535 1.00 98.69 136 LEU A O 1
ATOM 1073 N N . PRO A 1 137 ? -2.540 -10.076 0.782 1.00 98.56 137 PRO A N 1
ATOM 1074 C CA . PRO A 1 137 ? -3.998 -10.112 0.903 1.00 98.56 137 PRO A CA 1
ATOM 1075 C C . PRO A 1 137 ? -4.534 -9.277 2.086 1.00 98.56 137 PRO A C 1
ATOM 1077 O O . PRO A 1 137 ? -5.486 -8.524 1.870 1.00 98.56 137 PRO A O 1
ATOM 1080 N N . PRO A 1 138 ? -3.922 -9.311 3.292 1.00 98.44 138 PRO A N 1
ATOM 1081 C CA . PRO A 1 138 ? -4.292 -8.412 4.386 1.00 98.44 138 PRO A CA 1
ATOM 1082 C C . PRO A 1 138 ? -4.200 -6.920 4.037 1.00 98.44 138 PRO A C 1
ATOM 1084 O O . PRO A 1 138 ? -5.126 -6.175 4.348 1.00 98.44 138 PRO A O 1
ATOM 1087 N N . LEU A 1 139 ? -3.145 -6.466 3.348 1.00 98.69 139 LEU A N 1
ATOM 1088 C CA 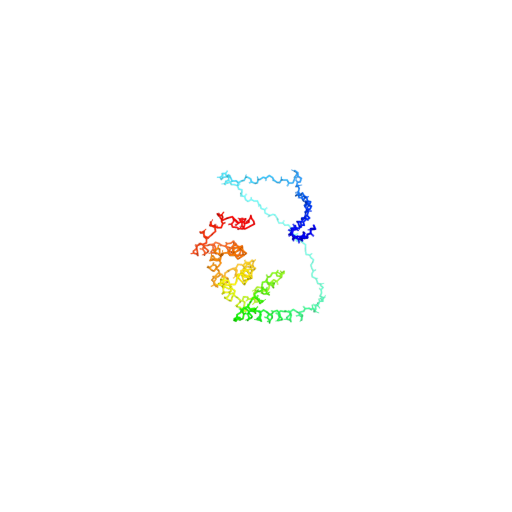. LEU A 1 139 ? -3.040 -5.060 2.921 1.00 98.69 139 LEU A CA 1
ATOM 1089 C C . LEU A 1 139 ? -4.134 -4.679 1.921 1.00 98.69 139 LEU A C 1
ATOM 1091 O O . LEU A 1 139 ? -4.728 -3.604 2.028 1.00 98.69 139 LEU A O 1
ATOM 1095 N N . VAL A 1 140 ? -4.438 -5.566 0.970 1.00 98.62 140 VAL A N 1
ATOM 1096 C CA . VAL A 1 140 ? -5.520 -5.361 -0.004 1.00 98.62 140 VAL A CA 1
ATOM 1097 C C . VAL A 1 140 ? -6.880 -5.270 0.696 1.00 98.62 140 VAL A C 1
ATOM 1099 O O . VAL A 1 140 ? -7.696 -4.416 0.340 1.00 98.62 140 VAL A O 1
ATOM 1102 N N . GLU A 1 141 ? -7.117 -6.088 1.725 1.00 98.25 141 GLU A N 1
ATOM 1103 C CA . GLU A 1 141 ? -8.315 -5.994 2.564 1.00 98.25 141 GLU A CA 1
ATOM 1104 C C . GLU A 1 141 ? -8.364 -4.665 3.332 1.00 98.25 141 GLU A C 1
ATOM 1106 O O . GLU A 1 141 ? -9.391 -3.987 3.299 1.00 98.25 141 GLU A O 1
ATOM 1111 N N . CYS A 1 142 ? -7.262 -4.256 3.971 1.00 98.38 142 CYS A N 1
ATOM 1112 C CA . CYS A 1 142 ? -7.152 -2.991 4.703 1.00 98.38 142 CYS A CA 1
ATOM 1113 C C . CYS A 1 142 ? -7.472 -1.779 3.817 1.00 98.38 142 CYS A C 1
ATOM 1115 O O . CYS A 1 142 ? -8.275 -0.931 4.207 1.00 98.38 142 CYS A O 1
ATOM 1117 N N . MET A 1 143 ? -6.936 -1.732 2.592 1.00 98.38 143 MET A N 1
ATOM 1118 C CA . MET A 1 143 ? -7.283 -0.700 1.605 1.00 98.38 143 MET A CA 1
ATOM 1119 C C . MET A 1 143 ? -8.783 -0.691 1.262 1.00 98.38 143 MET A C 1
ATOM 1121 O O . MET A 1 143 ? -9.340 0.350 0.918 1.00 98.38 143 MET A O 1
ATOM 1125 N N . GLY A 1 144 ? -9.471 -1.829 1.366 1.00 96.88 144 GLY A N 1
ATOM 1126 C CA . GLY A 1 144 ? -10.908 -1.946 1.122 1.00 96.88 144 GLY A CA 1
ATOM 1127 C C . GLY A 1 144 ? -11.813 -1.379 2.226 1.00 96.88 144 GLY A C 1
ATOM 1128 O O . GLY A 1 144 ? -13.008 -1.209 1.976 1.00 96.88 144 GLY A O 1
ATOM 1129 N N . LYS A 1 145 ? -11.285 -1.064 3.417 1.00 95.75 145 LYS A N 1
ATOM 1130 C CA . LYS A 1 145 ? -12.068 -0.628 4.592 1.00 95.75 145 LYS A CA 1
ATOM 1131 C C . LYS A 1 145 ? -12.387 0.867 4.549 1.00 95.75 145 LYS A C 1
ATOM 1133 O O . LYS A 1 145 ? -11.746 1.682 5.207 1.00 95.75 145 LYS A O 1
ATOM 1138 N N . SER A 1 146 ? -13.400 1.228 3.761 1.00 93.75 146 SER A N 1
ATOM 1139 C CA . SER A 1 146 ? -13.826 2.623 3.527 1.00 93.75 146 SER A CA 1
ATOM 1140 C C . SER A 1 146 ? -14.185 3.425 4.789 1.00 93.75 146 SER A C 1
ATOM 1142 O O . SER A 1 146 ? -14.157 4.651 4.779 1.00 93.75 146 SER A O 1
ATOM 1144 N N . GLU A 1 147 ? -14.518 2.745 5.884 1.00 94.50 147 GLU A N 1
ATOM 1145 C CA . GLU A 1 147 ? -14.814 3.317 7.197 1.00 94.50 147 GLU A CA 1
ATOM 1146 C C . GLU A 1 147 ? -13.561 3.648 8.027 1.00 94.50 147 GLU A C 1
ATOM 1148 O O . GLU A 1 147 ? -13.684 4.050 9.190 1.00 94.50 147 GLU A O 1
ATOM 1153 N N . ASN A 1 148 ? -12.363 3.429 7.476 1.00 96.06 148 ASN A N 1
ATOM 1154 C CA . ASN A 1 148 ? -11.096 3.702 8.141 1.00 96.06 148 ASN A CA 1
ATOM 1155 C C . ASN A 1 148 ? -10.049 4.320 7.187 1.00 96.06 148 ASN A C 1
ATOM 1157 O O . ASN A 1 148 ? -9.115 3.629 6.779 1.00 96.06 148 ASN A O 1
ATOM 1161 N N . PRO A 1 149 ? -10.171 5.618 6.846 1.00 97.50 149 PRO A N 1
ATOM 1162 C CA . PRO A 1 149 ? -9.258 6.285 5.914 1.00 97.50 149 PRO A CA 1
ATOM 1163 C C . PRO A 1 149 ? -7.786 6.232 6.336 1.00 97.50 149 PRO A C 1
ATOM 1165 O O . PRO A 1 149 ? -6.918 6.052 5.491 1.00 97.50 149 PRO A O 1
ATOM 1168 N N . GLU A 1 150 ? -7.502 6.326 7.637 1.00 98.00 150 GLU A N 1
ATOM 1169 C CA . GLU A 1 150 ? -6.140 6.238 8.179 1.00 98.00 150 GLU A CA 1
ATOM 1170 C C . GLU A 1 150 ? -5.498 4.885 7.843 1.00 98.00 150 GLU A C 1
ATOM 1172 O O . GLU A 1 150 ? -4.414 4.826 7.270 1.00 98.00 150 GLU A O 1
ATOM 1177 N N . LEU A 1 151 ? -6.228 3.789 8.073 1.00 98.44 151 LEU A N 1
ATOM 1178 C CA . LEU A 1 151 ? -5.775 2.452 7.690 1.00 98.44 151 LEU A CA 1
ATOM 1179 C C . LEU A 1 151 ? -5.597 2.305 6.173 1.00 98.44 151 LEU A C 1
ATOM 1181 O O . LEU A 1 151 ? -4.668 1.632 5.733 1.00 98.44 151 LEU A O 1
ATOM 1185 N N . GLN A 1 152 ? -6.473 2.918 5.370 1.00 98.62 152 GLN A N 1
ATOM 1186 C CA . GLN A 1 152 ? -6.341 2.891 3.911 1.00 98.62 152 GLN A CA 1
ATOM 1187 C C . GLN A 1 152 ? -5.055 3.584 3.450 1.00 98.62 152 GLN A C 1
ATOM 1189 O O . GLN A 1 152 ? -4.390 3.062 2.558 1.00 98.62 152 GLN A O 1
ATOM 1194 N N . VAL A 1 153 ? -4.698 4.722 4.056 1.00 98.56 153 VAL A N 1
ATOM 1195 C CA . VAL A 1 153 ? -3.451 5.445 3.759 1.00 98.56 153 VAL A CA 1
ATOM 1196 C C . VAL A 1 153 ? -2.238 4.593 4.116 1.00 98.56 153 VAL A C 1
ATOM 1198 O O . VAL A 1 153 ? -1.378 4.394 3.262 1.00 98.56 153 VAL A O 1
ATOM 1201 N N . GLU A 1 154 ? -2.191 4.037 5.329 1.00 98.62 154 GLU A N 1
ATOM 1202 C CA . GLU A 1 154 ? -1.069 3.200 5.774 1.00 98.62 154 GLU A CA 1
ATOM 1203 C C . GLU A 1 154 ? -0.893 1.960 4.885 1.00 98.62 154 GLU A C 1
ATOM 1205 O O . GLU A 1 154 ? 0.213 1.655 4.435 1.00 98.62 154 GLU A O 1
ATOM 1210 N N . ALA A 1 155 ? -1.995 1.282 4.551 1.00 98.75 155 ALA A N 1
ATOM 1211 C CA . ALA A 1 155 ? -1.959 0.105 3.690 1.00 98.75 155 ALA A CA 1
ATOM 1212 C C . ALA A 1 155 ? -1.542 0.447 2.251 1.00 98.75 155 ALA A C 1
ATOM 1214 O O . ALA A 1 155 ? -0.718 -0.257 1.666 1.00 98.75 155 ALA A O 1
ATOM 1215 N N . ALA A 1 156 ? -2.072 1.535 1.682 1.00 98.75 156 ALA A N 1
ATOM 1216 C CA . ALA A 1 156 ? -1.685 1.990 0.349 1.00 98.75 156 ALA A CA 1
ATOM 1217 C C . ALA A 1 156 ? -0.210 2.412 0.305 1.00 98.75 156 ALA A C 1
ATOM 1219 O O . ALA A 1 156 ? 0.472 2.131 -0.674 1.00 98.75 156 ALA A O 1
ATOM 1220 N N . TRP A 1 157 ? 0.310 3.023 1.372 1.00 98.62 157 TRP A N 1
ATOM 1221 C CA . TRP A 1 157 ? 1.720 3.395 1.460 1.00 98.62 157 TRP A CA 1
ATOM 1222 C C . TRP A 1 157 ? 2.635 2.171 1.543 1.00 98.62 157 TRP A C 1
ATOM 1224 O O . TRP A 1 157 ? 3.608 2.091 0.795 1.00 98.62 157 TRP A O 1
ATOM 1234 N N . ALA A 1 158 ? 2.291 1.174 2.360 1.00 98.75 158 ALA A N 1
ATOM 1235 C CA . ALA A 1 158 ? 3.012 -0.098 2.368 1.00 98.75 158 ALA A CA 1
ATOM 1236 C C . ALA A 1 158 ? 3.045 -0.736 0.964 1.00 98.75 158 ALA A C 1
ATOM 1238 O O . ALA A 1 158 ? 4.099 -1.173 0.505 1.00 98.75 158 ALA A O 1
ATOM 1239 N N . VAL A 1 159 ? 1.920 -0.711 0.238 1.00 98.75 159 VAL A N 1
ATOM 1240 C CA . VAL A 1 159 ? 1.842 -1.175 -1.157 1.00 98.75 159 VAL A CA 1
ATOM 1241 C C . VAL A 1 159 ? 2.754 -0.368 -2.089 1.00 98.75 159 VAL A C 1
ATOM 1243 O O . VAL A 1 159 ? 3.458 -0.972 -2.896 1.00 98.75 159 VAL A O 1
ATOM 1246 N N . THR A 1 160 ? 2.796 0.963 -1.973 1.00 98.38 160 THR A N 1
ATOM 1247 C CA . THR A 1 160 ? 3.701 1.821 -2.761 1.00 98.38 160 THR A CA 1
ATOM 1248 C C . THR A 1 160 ? 5.166 1.436 -2.567 1.00 98.38 160 THR A C 1
ATOM 1250 O O . THR A 1 160 ? 5.914 1.349 -3.544 1.00 98.38 160 THR A O 1
ATOM 1253 N N . ASN A 1 161 ? 5.573 1.178 -1.322 1.00 98.50 161 ASN A N 1
ATOM 1254 C CA . ASN A 1 161 ? 6.947 0.794 -1.002 1.00 98.50 161 ASN A CA 1
ATOM 1255 C C . ASN A 1 161 ? 7.289 -0.582 -1.591 1.00 98.50 161 ASN A C 1
ATOM 1257 O O . ASN A 1 161 ? 8.337 -0.736 -2.211 1.00 98.50 161 ASN A O 1
ATOM 1261 N N . ILE A 1 162 ? 6.374 -1.557 -1.499 1.00 98.44 162 ILE A N 1
ATOM 1262 C CA . ILE A 1 162 ? 6.552 -2.882 -2.122 1.00 98.44 162 ILE A CA 1
ATOM 1263 C C . ILE A 1 162 ? 6.683 -2.755 -3.649 1.00 98.44 162 ILE A C 1
ATOM 1265 O O . ILE A 1 162 ? 7.577 -3.356 -4.243 1.00 98.44 162 ILE A O 1
ATOM 1269 N N . ALA A 1 163 ? 5.834 -1.937 -4.281 1.00 98.00 163 ALA A N 1
ATOM 1270 C CA . ALA A 1 163 ? 5.853 -1.682 -5.725 1.00 98.00 163 ALA A CA 1
ATOM 1271 C C . ALA A 1 163 ? 7.090 -0.901 -6.207 1.00 98.00 163 ALA A C 1
ATOM 1273 O O . ALA A 1 163 ? 7.308 -0.804 -7.409 1.00 98.00 163 ALA A O 1
ATOM 1274 N N . SER A 1 164 ? 7.881 -0.323 -5.296 1.00 96.25 164 SER A N 1
ATOM 1275 C CA . SER A 1 164 ? 9.134 0.370 -5.634 1.00 96.25 164 SER A CA 1
ATOM 1276 C C . SER A 1 164 ? 10.328 -0.584 -5.755 1.00 96.25 164 SER A C 1
ATOM 1278 O O . SER A 1 164 ? 11.405 -0.163 -6.174 1.00 96.25 164 SER A O 1
ATOM 1280 N N . GLY A 1 165 ? 10.167 -1.849 -5.353 1.00 94.69 165 GLY A N 1
ATOM 1281 C CA . GLY A 1 165 ? 11.202 -2.870 -5.483 1.00 94.69 165 GLY A CA 1
ATOM 1282 C C . GLY A 1 165 ? 11.243 -3.521 -6.875 1.00 94.69 165 GLY A C 1
ATOM 1283 O O . GLY A 1 165 ? 10.629 -3.036 -7.822 1.00 94.69 165 GLY A O 1
ATOM 1284 N N . PRO A 1 166 ? 11.964 -4.647 -7.022 1.00 96.31 166 PRO A N 1
ATOM 1285 C CA . PRO A 1 166 ? 12.011 -5.409 -8.267 1.00 96.31 166 PRO A CA 1
ATOM 1286 C C . PRO A 1 166 ? 10.624 -5.801 -8.800 1.00 96.31 166 PRO A C 1
ATOM 1288 O O . PRO A 1 166 ? 9.736 -6.165 -8.030 1.00 96.31 166 PRO A O 1
ATOM 1291 N N . SER A 1 167 ? 10.481 -5.854 -10.130 1.00 97.50 167 SER A N 1
ATOM 1292 C CA . SER A 1 167 ? 9.206 -6.103 -10.834 1.00 97.50 167 SER A CA 1
ATOM 1293 C C . SER A 1 167 ? 8.428 -7.347 -10.365 1.00 97.50 167 SER A C 1
ATOM 1295 O O . SER A 1 167 ? 7.199 -7.388 -10.420 1.00 97.50 167 SER A O 1
ATOM 1297 N N . GLN A 1 168 ? 9.109 -8.366 -9.828 1.00 97.88 168 GLN A N 1
ATOM 1298 C CA . GLN A 1 168 ? 8.449 -9.540 -9.242 1.00 97.88 168 GLN A CA 1
ATOM 1299 C C . GLN A 1 168 ? 7.510 -9.192 -8.068 1.00 97.88 168 GLN A C 1
ATOM 1301 O O . GLN A 1 168 ? 6.506 -9.872 -7.863 1.00 97.88 168 GLN A O 1
ATOM 1306 N N . TYR A 1 169 ? 7.797 -8.126 -7.315 1.00 98.00 169 TYR A N 1
ATOM 1307 C CA . TYR A 1 169 ? 6.954 -7.653 -6.215 1.00 98.00 169 TYR A CA 1
ATOM 1308 C C . TYR A 1 169 ? 5.735 -6.889 -6.734 1.00 98.00 169 TYR A C 1
ATOM 1310 O O . TYR A 1 169 ? 4.622 -7.099 -6.247 1.00 98.00 169 TYR A O 1
ATOM 1318 N N . THR A 1 170 ? 5.908 -6.096 -7.795 1.00 98.38 170 THR A N 1
ATOM 1319 C CA . THR A 1 170 ? 4.796 -5.491 -8.540 1.00 98.38 170 THR A CA 1
ATOM 1320 C C . THR A 1 170 ? 3.852 -6.562 -9.077 1.00 98.38 170 THR A C 1
ATOM 1322 O O . THR A 1 170 ? 2.635 -6.464 -8.900 1.00 98.38 170 THR A O 1
ATOM 1325 N N . ARG A 1 171 ? 4.395 -7.644 -9.648 1.00 98.38 171 ARG A N 1
ATOM 1326 C CA . ARG A 1 171 ? 3.601 -8.801 -10.073 1.00 98.38 171 ARG A CA 1
ATOM 1327 C C . ARG A 1 171 ? 2.793 -9.398 -8.924 1.00 98.38 171 ARG A C 1
ATOM 1329 O O . ARG A 1 171 ? 1.589 -9.590 -9.067 1.00 98.38 171 ARG A O 1
ATOM 1336 N N . ALA A 1 172 ? 3.427 -9.631 -7.775 1.00 98.50 172 ALA A N 1
ATOM 1337 C CA . ALA A 1 172 ? 2.757 -10.194 -6.607 1.00 98.50 172 ALA A CA 1
ATOM 1338 C C . ALA A 1 172 ? 1.590 -9.310 -6.119 1.00 98.50 172 ALA A C 1
ATOM 1340 O O . ALA A 1 172 ? 0.521 -9.821 -5.787 1.00 98.50 172 ALA A O 1
ATOM 1341 N N . LEU A 1 173 ? 1.748 -7.981 -6.139 1.00 98.62 173 LEU A N 1
ATOM 1342 C CA . LEU A 1 173 ? 0.670 -7.032 -5.827 1.00 98.62 173 LEU A CA 1
ATOM 1343 C C . LEU A 1 173 ? -0.502 -7.122 -6.812 1.00 98.62 173 LEU A C 1
ATOM 1345 O O . LEU A 1 173 ? -1.672 -7.065 -6.418 1.00 98.62 173 LEU A O 1
ATOM 1349 N N . VAL A 1 174 ? -0.195 -7.253 -8.101 1.00 98.25 174 VAL A N 1
ATOM 1350 C CA . VAL A 1 174 ? -1.195 -7.372 -9.166 1.00 98.25 174 VAL A CA 1
ATOM 1351 C C . VAL A 1 174 ? -1.979 -8.678 -9.037 1.00 98.25 174 VAL A C 1
ATOM 1353 O O . VAL A 1 174 ? -3.211 -8.656 -9.140 1.00 98.25 174 VAL A O 1
ATOM 1356 N N . ASP A 1 175 ? -1.288 -9.779 -8.751 1.00 98.12 175 ASP A N 1
ATOM 1357 C CA . ASP A 1 175 ? -1.881 -11.099 -8.522 1.00 98.12 175 ASP A CA 1
ATOM 1358 C C . ASP A 1 175 ? -2.733 -11.123 -7.242 1.00 98.12 175 ASP A C 1
ATOM 1360 O O . ASP A 1 175 ? -3.801 -11.735 -7.219 1.00 98.12 175 ASP A O 1
ATOM 1364 N N . ALA A 1 176 ? -2.337 -10.367 -6.212 1.00 98.25 176 ALA A N 1
ATOM 1365 C CA . ALA A 1 176 ? -3.126 -10.156 -4.997 1.00 98.25 176 ALA A CA 1
ATOM 1366 C C . ALA A 1 176 ? -4.364 -9.254 -5.204 1.00 98.25 176 ALA A C 1
ATOM 1368 O O . ALA A 1 176 ? -5.169 -9.086 -4.288 1.00 98.25 176 ALA A O 1
ATOM 1369 N N . GLY A 1 177 ? -4.545 -8.664 -6.392 1.00 98.19 177 GLY A N 1
ATOM 1370 C CA . GLY A 1 177 ? -5.708 -7.838 -6.723 1.00 98.19 177 GLY A CA 1
ATOM 1371 C C . GLY A 1 177 ? -5.621 -6.383 -6.252 1.00 98.19 177 GLY A C 1
ATOM 1372 O O . GLY A 1 177 ? -6.641 -5.689 -6.236 1.00 98.19 177 GLY A O 1
ATOM 1373 N N . ALA A 1 178 ? -4.426 -5.887 -5.910 1.00 98.62 178 ALA A N 1
ATOM 1374 C CA . ALA A 1 178 ? -4.239 -4.526 -5.403 1.00 98.62 178 ALA A CA 1
ATOM 1375 C C . ALA A 1 178 ? -4.733 -3.448 -6.385 1.00 98.62 178 ALA A C 1
ATOM 1377 O O . ALA A 1 178 ? -5.359 -2.473 -5.968 1.00 98.62 178 ALA A O 1
ATOM 1378 N N . VAL A 1 179 ? -4.525 -3.646 -7.695 1.00 98.62 179 VAL A N 1
ATOM 1379 C CA . VAL A 1 179 ? -4.860 -2.657 -8.740 1.00 98.62 179 VAL A CA 1
ATOM 1380 C C . VAL A 1 179 ? -6.337 -2.266 -8.709 1.00 98.62 179 VAL A C 1
ATOM 1382 O O . VAL A 1 179 ? -6.655 -1.079 -8.688 1.00 98.62 179 VAL A O 1
ATOM 1385 N N . GLY A 1 180 ? -7.248 -3.240 -8.652 1.00 98.38 180 GLY A N 1
ATOM 1386 C CA . GLY A 1 180 ? -8.684 -2.956 -8.632 1.00 98.38 180 GLY A CA 1
ATOM 1387 C C . GLY A 1 180 ? -9.100 -2.164 -7.388 1.00 98.38 180 GLY A C 1
ATOM 1388 O O . GLY A 1 180 ? -9.926 -1.255 -7.469 1.00 98.38 180 GLY A O 1
ATOM 1389 N N . VAL A 1 181 ? -8.494 -2.453 -6.230 1.00 98.62 181 VAL A N 1
ATOM 1390 C CA . VAL A 1 181 ? -8.764 -1.706 -4.993 1.00 98.62 181 VAL A CA 1
ATOM 1391 C C . VAL A 1 181 ? -8.245 -0.276 -5.096 1.00 98.62 181 VAL A C 1
ATOM 1393 O O . VAL A 1 181 ? -9.014 0.651 -4.848 1.00 98.62 181 VAL A O 1
ATOM 1396 N N . LEU A 1 182 ? -7.000 -0.089 -5.537 1.00 98.69 182 LEU A N 1
ATOM 1397 C CA . LEU A 1 182 ? -6.387 1.227 -5.723 1.00 98.69 182 LEU A CA 1
ATOM 1398 C C . LEU A 1 182 ? -7.178 2.099 -6.709 1.00 98.69 182 LEU A C 1
ATOM 1400 O O . LEU A 1 182 ? -7.433 3.269 -6.428 1.00 98.69 182 LEU A O 1
ATOM 1404 N N . VAL A 1 183 ? -7.659 1.532 -7.822 1.00 98.44 183 VAL A N 1
ATOM 1405 C CA . VAL A 1 183 ? -8.504 2.263 -8.784 1.00 98.44 183 VAL A CA 1
ATOM 1406 C C . VAL A 1 183 ? -9.801 2.756 -8.133 1.00 98.44 183 VAL A C 1
ATOM 1408 O O . VAL A 1 183 ? -10.229 3.882 -8.396 1.00 98.44 183 VAL A O 1
ATOM 1411 N N . ARG A 1 184 ? -10.420 1.974 -7.236 1.00 98.12 184 ARG A N 1
ATOM 1412 C CA . ARG A 1 184 ? -11.594 2.439 -6.470 1.00 98.12 184 ARG A CA 1
ATOM 1413 C C . ARG A 1 184 ? -11.238 3.566 -5.500 1.00 98.12 184 ARG A C 1
ATOM 1415 O O . ARG A 1 184 ? -12.033 4.495 -5.352 1.00 98.12 184 ARG A O 1
ATOM 1422 N N . LEU A 1 185 ? -10.059 3.517 -4.873 1.00 98.19 185 LEU A N 1
ATOM 1423 C CA . LEU A 1 185 ? -9.601 4.547 -3.932 1.00 98.19 185 LEU A CA 1
ATOM 1424 C C . LEU A 1 185 ? -9.415 5.924 -4.577 1.00 98.19 185 LEU A C 1
ATOM 1426 O O . LEU A 1 185 ? -9.602 6.931 -3.896 1.00 98.19 185 LEU A O 1
ATOM 1430 N N . LEU A 1 186 ? -9.190 5.997 -5.893 1.00 96.69 186 LEU A N 1
ATOM 1431 C CA . LEU A 1 186 ? -9.196 7.264 -6.641 1.00 96.69 186 LEU A CA 1
ATOM 1432 C C . LEU A 1 186 ? -10.528 8.031 -6.529 1.00 96.69 186 LEU A C 1
ATOM 1434 O O . LEU A 1 186 ? -10.577 9.233 -6.780 1.00 96.69 186 LEU A O 1
ATOM 1438 N N . SER A 1 187 ? -11.616 7.357 -6.143 1.00 95.12 187 SER A N 1
ATOM 1439 C CA . SER A 1 187 ? -12.929 7.969 -5.897 1.00 95.12 187 SER A CA 1
ATOM 1440 C C . SER A 1 187 ? -13.229 8.209 -4.410 1.00 95.12 187 SER A C 1
ATOM 1442 O O . SER A 1 187 ? -14.357 8.571 -4.078 1.00 95.12 187 SER A O 1
ATOM 1444 N N . SER A 1 188 ? -12.257 8.016 -3.509 1.00 95.62 188 SER A N 1
ATOM 1445 C CA . SER A 1 188 ? -12.432 8.260 -2.072 1.00 95.62 188 SER A CA 1
ATOM 1446 C C . SER A 1 188 ? -12.846 9.715 -1.805 1.00 95.62 188 SER A C 1
ATOM 1448 O O . SER A 1 188 ? -12.410 10.623 -2.523 1.00 95.62 188 SER A O 1
ATOM 1450 N N . PRO A 1 189 ? -13.685 9.995 -0.792 1.00 93.69 189 PRO A N 1
ATOM 1451 C CA . PRO A 1 189 ? -13.904 11.367 -0.341 1.00 93.69 189 PRO A CA 1
ATOM 1452 C C . PRO A 1 189 ? -12.644 11.963 0.305 1.00 93.69 189 PRO A C 1
ATOM 1454 O O . PRO A 1 189 ? -12.452 13.177 0.236 1.00 93.69 189 PRO A O 1
ATOM 1457 N N . ASP A 1 190 ? -11.778 11.120 0.871 1.00 94.69 190 ASP A N 1
ATOM 1458 C CA . ASP A 1 190 ? -10.552 11.523 1.552 1.00 94.69 190 ASP A CA 1
ATOM 1459 C C . ASP A 1 190 ? -9.427 11.832 0.550 1.00 94.69 190 ASP A C 1
ATOM 1461 O O . ASP A 1 190 ? -9.167 11.068 -0.384 1.00 94.69 190 ASP A O 1
ATOM 1465 N N . VAL A 1 191 ? -8.789 12.994 0.712 1.00 92.25 191 VAL A N 1
ATOM 1466 C CA . VAL A 1 191 ? -7.735 13.458 -0.200 1.00 92.25 191 VAL A CA 1
ATOM 1467 C C . VAL A 1 191 ? -6.445 12.668 -0.006 1.00 92.25 191 VAL A C 1
ATOM 1469 O O . VAL A 1 191 ? -5.864 12.273 -1.010 1.00 92.25 191 VAL A O 1
ATOM 1472 N N . ALA A 1 192 ? -6.042 12.371 1.230 1.00 94.44 192 ALA A N 1
ATOM 1473 C CA . ALA A 1 192 ? -4.815 11.624 1.502 1.00 94.44 192 ALA A CA 1
ATOM 1474 C C . ALA A 1 192 ? -4.904 10.197 0.940 1.00 94.44 192 ALA A C 1
ATOM 1476 O O . ALA A 1 192 ? -3.963 9.708 0.319 1.00 94.44 192 ALA A O 1
ATOM 1477 N N . VAL A 1 193 ? -6.077 9.561 1.049 1.00 97.12 193 VAL A N 1
ATOM 1478 C CA . VAL A 1 193 ? -6.333 8.254 0.417 1.00 97.12 193 VAL A CA 1
ATOM 1479 C C . VAL A 1 193 ? -6.185 8.331 -1.108 1.00 97.12 193 VAL A C 1
ATOM 1481 O O . VAL A 1 193 ? -5.595 7.437 -1.715 1.00 97.12 193 VAL A O 1
ATOM 1484 N N . LYS A 1 194 ? -6.696 9.395 -1.744 1.00 95.56 194 LYS A N 1
ATOM 1485 C CA . LYS A 1 194 ? -6.552 9.602 -3.196 1.00 95.56 194 LYS A CA 1
ATOM 1486 C C . LYS A 1 194 ? -5.101 9.821 -3.605 1.00 95.56 194 LYS A C 1
ATOM 1488 O O . LYS A 1 194 ? -4.670 9.209 -4.577 1.00 95.56 194 LYS A O 1
ATOM 1493 N N . GLU A 1 195 ? -4.369 10.665 -2.881 1.00 93.62 195 GLU A N 1
ATOM 1494 C CA . GLU A 1 195 ? -2.942 10.924 -3.120 1.00 93.62 195 GLU A CA 1
ATOM 1495 C C . GLU A 1 195 ? -2.149 9.619 -3.087 1.00 93.62 195 GLU A C 1
ATOM 1497 O O . GLU A 1 195 ? -1.439 9.293 -4.041 1.00 93.62 195 GLU A O 1
ATOM 1502 N N . GLN A 1 196 ? -2.371 8.807 -2.054 1.00 96.75 196 GLN A N 1
ATOM 1503 C CA . GLN A 1 196 ? -1.641 7.558 -1.907 1.00 96.75 196 GLN A CA 1
ATOM 1504 C C . GLN A 1 196 ? -2.020 6.513 -2.955 1.00 96.75 196 GLN A C 1
ATOM 1506 O O . GLN A 1 196 ? -1.150 5.808 -3.464 1.00 96.75 196 GLN A O 1
ATOM 1511 N N . ALA A 1 197 ? -3.293 6.458 -3.349 1.00 97.94 197 ALA A N 1
ATOM 1512 C CA . ALA A 1 197 ? -3.736 5.581 -4.424 1.00 97.94 197 ALA A CA 1
ATOM 1513 C C . ALA A 1 197 ? -3.127 5.958 -5.784 1.00 97.94 197 ALA A C 1
ATOM 1515 O O . ALA A 1 197 ? -2.725 5.069 -6.534 1.00 97.94 197 ALA A O 1
ATOM 1516 N N . VAL A 1 198 ? -3.035 7.257 -6.100 1.00 96.81 198 VAL A N 1
ATOM 1517 C CA . VAL A 1 198 ? -2.375 7.736 -7.326 1.00 96.81 198 VAL A CA 1
ATOM 1518 C C . VAL A 1 198 ? -0.906 7.334 -7.319 1.00 96.81 198 VAL A C 1
ATOM 1520 O O . VAL A 1 198 ? -0.425 6.794 -8.312 1.00 96.81 198 VAL A O 1
ATOM 1523 N N . TRP A 1 199 ? -0.208 7.540 -6.202 1.00 95.62 199 TRP A N 1
ATOM 1524 C CA . TRP A 1 199 ? 1.217 7.241 -6.121 1.00 95.62 199 TRP A CA 1
ATOM 1525 C C . TRP A 1 199 ? 1.511 5.739 -6.257 1.00 95.62 199 TRP A C 1
ATOM 1527 O O . TRP A 1 199 ? 2.355 5.347 -7.064 1.00 95.62 199 TRP A O 1
ATOM 1537 N N . ALA A 1 200 ? 0.743 4.889 -5.566 1.00 98.06 200 ALA A N 1
ATOM 1538 C CA . ALA A 1 200 ? 0.843 3.436 -5.693 1.00 98.06 200 ALA A CA 1
ATOM 1539 C C . ALA A 1 200 ? 0.582 2.957 -7.133 1.00 98.06 200 ALA A C 1
ATOM 1541 O O . ALA A 1 200 ? 1.321 2.126 -7.664 1.00 98.06 200 ALA A O 1
ATOM 1542 N N . LEU A 1 201 ? -0.458 3.491 -7.786 1.00 98.38 201 LEU A N 1
ATOM 1543 C CA . LEU A 1 201 ? -0.771 3.157 -9.177 1.00 98.38 201 LEU A CA 1
ATOM 1544 C C . LEU A 1 201 ? 0.315 3.636 -10.140 1.00 98.38 201 LEU A C 1
ATOM 1546 O O . LEU A 1 201 ? 0.606 2.913 -11.086 1.00 98.38 201 LEU A O 1
ATOM 1550 N N . GLY A 1 202 ? 0.927 4.796 -9.893 1.00 97.25 202 GLY A N 1
ATOM 1551 C CA . GLY A 1 202 ? 2.056 5.300 -10.674 1.00 97.25 202 GLY A CA 1
ATOM 1552 C C . GLY A 1 202 ? 3.233 4.325 -10.674 1.00 97.25 202 GLY A C 1
ATOM 1553 O O . GLY A 1 202 ? 3.723 3.968 -11.742 1.00 97.25 202 GLY A O 1
ATOM 1554 N N . ASN A 1 203 ? 3.614 3.809 -9.501 1.00 97.75 203 ASN A N 1
ATOM 1555 C CA . ASN A 1 203 ? 4.684 2.812 -9.390 1.00 97.75 203 ASN A CA 1
ATOM 1556 C C . ASN A 1 203 ? 4.331 1.507 -10.120 1.00 97.75 203 ASN A C 1
ATOM 1558 O O . ASN A 1 203 ? 5.118 1.013 -10.922 1.00 97.75 203 ASN A O 1
ATOM 1562 N N . ILE A 1 204 ? 3.119 0.979 -9.910 1.00 98.25 204 ILE A N 1
ATOM 1563 C CA . ILE A 1 204 ? 2.685 -0.279 -10.542 1.00 98.25 204 ILE A CA 1
ATOM 1564 C C . ILE A 1 204 ? 2.611 -0.142 -12.069 1.00 98.25 204 ILE A C 1
ATOM 1566 O O . ILE A 1 204 ? 3.089 -1.002 -12.802 1.00 98.25 204 ILE A O 1
ATOM 1570 N N . VAL A 1 205 ? 1.991 0.929 -12.568 1.00 97.38 205 VAL A N 1
ATOM 1571 C CA . VAL A 1 205 ? 1.805 1.164 -14.008 1.00 97.38 205 VAL A CA 1
ATOM 1572 C C . VAL A 1 205 ? 3.129 1.506 -14.693 1.00 97.38 205 VAL A C 1
ATOM 1574 O O . VAL A 1 205 ? 3.333 1.110 -15.843 1.00 97.38 205 VAL A O 1
ATOM 1577 N N . GLY A 1 206 ? 4.019 2.216 -13.995 1.00 96.19 206 GLY A N 1
ATOM 1578 C CA . GLY A 1 206 ? 5.346 2.587 -14.478 1.00 96.19 206 GLY A CA 1
ATOM 1579 C C . GLY A 1 206 ? 6.301 1.403 -14.638 1.00 96.19 206 GLY A C 1
ATOM 1580 O O . GLY A 1 206 ? 7.187 1.464 -15.486 1.00 96.19 206 GLY A O 1
ATOM 1581 N N . ASP A 1 207 ? 6.092 0.311 -13.896 1.00 97.19 207 ASP A N 1
ATOM 1582 C CA . ASP A 1 207 ? 6.960 -0.874 -13.931 1.00 97.19 207 ASP A CA 1
ATOM 1583 C C . ASP A 1 207 ? 6.895 -1.636 -15.270 1.00 97.19 207 ASP A C 1
ATOM 1585 O O . ASP A 1 207 ? 7.859 -2.279 -15.681 1.00 97.19 207 ASP A O 1
ATOM 1589 N N . GLY A 1 208 ? 5.781 -1.553 -16.013 1.00 95.31 208 GLY A N 1
ATOM 1590 C CA . GLY A 1 208 ? 5.696 -2.239 -17.300 1.00 95.31 208 GLY A CA 1
ATOM 1591 C C . GLY A 1 208 ? 4.354 -2.180 -18.024 1.00 95.31 208 GLY A C 1
ATOM 1592 O O . GLY A 1 208 ? 3.290 -1.932 -17.456 1.00 95.31 208 GLY A O 1
ATOM 1593 N N . ALA A 1 209 ? 4.405 -2.474 -19.328 1.00 96.75 209 ALA A N 1
ATOM 1594 C CA . ALA A 1 209 ? 3.238 -2.464 -20.212 1.00 96.75 209 ALA A CA 1
ATOM 1595 C C . ALA A 1 209 ? 2.115 -3.406 -19.750 1.00 96.75 209 ALA A C 1
ATOM 1597 O O . ALA A 1 209 ? 0.944 -3.050 -19.851 1.00 96.75 209 ALA A O 1
ATOM 1598 N N . GLU A 1 210 ? 2.464 -4.573 -19.209 1.00 96.56 210 GLU A N 1
ATOM 1599 C CA . GLU A 1 210 ? 1.501 -5.540 -18.675 1.00 96.56 210 GLU A CA 1
ATOM 1600 C C . GLU A 1 210 ? 0.654 -4.940 -17.540 1.00 96.56 210 GLU A C 1
ATOM 1602 O O . GLU A 1 210 ? -0.576 -5.056 -17.541 1.00 96.56 210 GLU A O 1
ATOM 1607 N N . TYR A 1 211 ? 1.295 -4.245 -16.600 1.00 97.75 211 TYR A N 1
ATOM 1608 C CA . TYR A 1 211 ? 0.639 -3.654 -15.435 1.00 97.75 211 TYR A CA 1
ATOM 1609 C C . TYR A 1 211 ? -0.168 -2.407 -15.798 1.00 97.75 211 TYR A C 1
ATOM 1611 O O . TYR A 1 211 ? -1.280 -2.215 -15.296 1.00 97.75 211 TYR A O 1
ATOM 1619 N N . ARG A 1 212 ? 0.323 -1.610 -16.755 1.00 97.62 212 ARG A N 1
ATOM 1620 C CA . ARG A 1 212 ? -0.462 -0.537 -17.378 1.00 97.62 212 ARG A CA 1
ATOM 1621 C C . ARG A 1 212 ? -1.745 -1.081 -17.996 1.00 97.62 212 ARG A C 1
ATOM 1623 O O . ARG A 1 212 ? -2.831 -0.573 -17.722 1.00 97.62 212 ARG A O 1
ATOM 1630 N N . ASP A 1 213 ? -1.642 -2.129 -18.806 1.00 97.00 213 ASP A N 1
ATOM 1631 C CA . ASP A 1 213 ? -2.794 -2.712 -19.490 1.00 97.00 213 ASP A CA 1
ATOM 1632 C C . ASP A 1 213 ? -3.775 -3.345 -18.487 1.00 97.00 213 ASP A C 1
ATOM 1634 O O . ASP A 1 213 ? -4.993 -3.300 -18.686 1.00 97.00 213 ASP A O 1
ATOM 1638 N N . ARG A 1 214 ? -3.273 -3.877 -17.365 1.00 97.75 214 ARG A N 1
ATOM 1639 C CA . ARG A 1 214 ? -4.099 -4.306 -16.229 1.00 97.75 214 ARG A CA 1
ATOM 1640 C C . ARG A 1 214 ? -4.866 -3.138 -15.606 1.00 97.75 214 ARG A C 1
ATOM 1642 O O . ARG A 1 214 ? -6.080 -3.250 -15.465 1.00 97.75 214 ARG A O 1
ATOM 1649 N N . ALA A 1 215 ? -4.216 -2.019 -15.293 1.00 97.75 215 ALA A N 1
ATOM 1650 C CA . ALA A 1 215 ? -4.891 -0.838 -14.747 1.00 97.75 215 ALA A CA 1
ATOM 1651 C C . ALA A 1 215 ? -5.937 -0.250 -15.716 1.00 97.75 215 ALA A C 1
ATOM 1653 O O . ALA A 1 215 ? -7.019 0.169 -15.295 1.00 97.75 215 ALA A O 1
ATOM 1654 N N . LEU A 1 216 ? -5.663 -0.281 -17.025 1.00 97.75 216 LEU A N 1
ATOM 1655 C CA . LEU A 1 216 ? -6.632 0.102 -18.057 1.00 97.75 216 LEU A CA 1
ATOM 1656 C C . LEU A 1 216 ? -7.873 -0.801 -18.044 1.00 97.75 216 LEU A C 1
ATOM 1658 O O . LEU A 1 216 ? -8.990 -0.288 -18.115 1.00 97.75 216 LEU A O 1
ATOM 1662 N N . LYS A 1 217 ? -7.698 -2.122 -17.900 1.00 97.81 217 LYS A N 1
ATOM 1663 C CA . LYS A 1 217 ? -8.814 -3.081 -17.774 1.00 97.81 217 LYS A CA 1
ATOM 1664 C C . LYS A 1 217 ? -9.656 -2.840 -16.519 1.00 97.81 217 LYS A C 1
ATOM 1666 O O . LYS A 1 217 ? -10.870 -2.999 -16.584 1.00 97.81 217 LYS A O 1
ATOM 1671 N N . GLU A 1 218 ? -9.036 -2.414 -15.419 1.00 97.88 218 GLU A N 1
ATOM 1672 C CA . GLU A 1 218 ? -9.733 -2.020 -14.182 1.00 97.88 218 GLU A CA 1
ATOM 1673 C C . GLU A 1 218 ? -10.431 -0.646 -14.291 1.00 97.88 218 GLU A C 1
ATOM 1675 O O . GLU A 1 218 ? -11.167 -0.242 -13.393 1.00 97.88 218 GLU A O 1
ATOM 1680 N N . GLY A 1 219 ? -10.248 0.084 -15.399 1.00 97.38 219 GLY A N 1
ATOM 1681 C CA . GLY A 1 219 ? -10.970 1.327 -15.676 1.00 97.38 219 GLY A CA 1
ATOM 1682 C C . GLY A 1 219 ? -10.349 2.588 -15.069 1.00 97.38 219 GLY A C 1
ATOM 1683 O O . GLY A 1 219 ? -11.071 3.551 -14.807 1.00 97.38 219 GLY A O 1
ATOM 1684 N N . ILE A 1 220 ? -9.025 2.621 -14.884 1.00 97.38 220 ILE A N 1
ATOM 1685 C CA . ILE A 1 220 ? -8.291 3.726 -14.233 1.00 97.38 220 ILE A CA 1
ATOM 1686 C C . ILE A 1 220 ? -8.479 5.115 -14.883 1.00 97.38 220 ILE A C 1
ATOM 1688 O O . ILE A 1 220 ? -8.429 6.135 -14.196 1.00 97.38 220 ILE A O 1
ATOM 1692 N N . VAL A 1 221 ? -8.743 5.182 -16.195 1.00 95.44 221 VAL A N 1
ATOM 1693 C CA . VAL A 1 221 ? -8.732 6.441 -16.970 1.00 95.44 221 VAL A CA 1
ATOM 1694 C C . VAL A 1 221 ? -9.750 7.459 -16.454 1.00 95.44 221 VAL A C 1
ATOM 1696 O O . VAL A 1 221 ? -9.420 8.624 -16.246 1.00 95.44 221 VAL A O 1
ATOM 1699 N N . ARG A 1 222 ? -11.004 7.042 -16.244 1.00 94.62 222 ARG A N 1
ATOM 1700 C CA . ARG A 1 222 ? -12.076 7.974 -15.863 1.00 94.62 222 ARG A CA 1
ATOM 1701 C C . ARG A 1 222 ? -11.865 8.563 -14.458 1.00 94.62 222 ARG A C 1
ATOM 1703 O O . ARG A 1 222 ? -12.009 9.779 -14.330 1.00 94.62 222 ARG A O 1
ATOM 1710 N N . PRO A 1 223 ? -11.511 7.772 -13.426 1.00 94.19 223 PRO A N 1
ATOM 1711 C CA . PRO A 1 223 ? -11.113 8.316 -12.131 1.00 94.19 223 PRO A CA 1
ATOM 1712 C C . PRO A 1 223 ? -9.970 9.335 -12.217 1.00 94.19 223 PRO A C 1
ATOM 1714 O O . PRO A 1 223 ? -10.114 10.421 -11.665 1.00 94.19 223 PRO A O 1
ATOM 1717 N N . LEU A 1 224 ? -8.892 9.053 -12.961 1.00 92.56 224 LEU A N 1
ATOM 1718 C CA . LEU A 1 224 ? -7.769 9.994 -13.103 1.00 92.56 224 LEU A CA 1
ATOM 1719 C C . LEU A 1 224 ? -8.193 11.314 -13.763 1.00 92.56 224 LEU A C 1
ATOM 1721 O O . LEU A 1 224 ? -7.875 12.390 -13.258 1.00 92.56 224 LEU A O 1
ATOM 1725 N N . VAL A 1 225 ? -8.978 11.253 -14.844 1.00 91.25 225 VAL A N 1
ATOM 1726 C CA . VAL A 1 225 ? -9.511 12.459 -15.503 1.00 91.25 225 VAL A CA 1
ATOM 1727 C C . VAL A 1 225 ? -10.372 13.281 -14.539 1.00 91.25 225 VAL A C 1
ATOM 1729 O O . VAL A 1 225 ? -10.248 14.503 -14.494 1.00 91.25 225 VAL A O 1
ATOM 1732 N N . ASN A 1 226 ? -11.205 12.636 -13.718 1.00 90.12 226 ASN A N 1
ATOM 1733 C CA . ASN A 1 226 ? -12.020 13.342 -12.727 1.00 90.12 226 ASN A CA 1
ATOM 1734 C C . ASN A 1 226 ? -11.160 14.091 -11.694 1.00 90.12 226 ASN A C 1
ATOM 1736 O O . ASN A 1 226 ? -11.505 15.218 -11.334 1.00 90.12 226 ASN A O 1
ATOM 1740 N N . LEU A 1 227 ? -10.036 13.511 -11.256 1.00 87.25 227 LEU A N 1
ATOM 1741 C CA . LEU A 1 227 ? -9.117 14.164 -10.315 1.00 87.25 227 LEU A CA 1
ATOM 1742 C C . LEU A 1 227 ? -8.522 15.457 -10.892 1.00 87.25 227 LEU A C 1
ATOM 1744 O O . LEU A 1 227 ? -8.414 16.455 -10.178 1.00 87.25 227 LEU A O 1
ATOM 1748 N N . LEU A 1 228 ? -8.234 15.493 -12.198 1.00 82.94 228 LEU A N 1
ATOM 1749 C CA . LEU A 1 228 ? -7.721 16.692 -12.877 1.00 82.94 228 LEU A CA 1
ATOM 1750 C C . LEU A 1 228 ? -8.729 17.851 -12.923 1.00 82.94 228 LEU A C 1
ATOM 1752 O O . LEU A 1 228 ? -8.322 19.013 -12.978 1.00 82.94 228 LEU A O 1
ATOM 1756 N N . HIS A 1 229 ? -10.029 17.548 -12.907 1.00 76.19 229 HIS A N 1
ATOM 1757 C CA . HIS A 1 229 ? -11.098 18.550 -12.942 1.00 76.19 229 HIS A CA 1
ATOM 1758 C C . HIS A 1 229 ? -11.492 19.080 -11.560 1.00 76.19 229 HIS A C 1
ATOM 1760 O O . HIS A 1 229 ? -12.107 20.143 -11.464 1.00 76.19 229 HIS A O 1
ATOM 1766 N N . THR A 1 230 ? -11.148 18.368 -10.488 1.00 71.56 230 THR A N 1
ATOM 1767 C CA . THR A 1 230 ? -11.398 18.836 -9.122 1.00 71.56 230 THR A CA 1
ATOM 1768 C C . THR A 1 230 ? -10.377 19.892 -8.690 1.00 71.56 230 THR A C 1
ATOM 1770 O O . THR A 1 230 ? -9.219 19.864 -9.107 1.00 71.56 230 THR A O 1
ATOM 1773 N N . THR A 1 231 ? -10.783 20.839 -7.835 1.00 65.31 231 THR A N 1
ATOM 1774 C CA . THR A 1 231 ? -9.860 21.768 -7.159 1.00 65.31 231 THR A CA 1
ATOM 1775 C C . THR A 1 231 ? -8.990 20.989 -6.175 1.00 65.31 231 THR A C 1
ATOM 1777 O O . THR A 1 231 ? -9.283 20.939 -4.983 1.00 65.31 231 THR A O 1
ATOM 1780 N N . MET A 1 232 ? -7.954 20.329 -6.688 1.00 67.75 232 MET A N 1
ATOM 1781 C CA . MET A 1 232 ? -6.964 19.609 -5.891 1.00 67.75 232 MET A CA 1
ATOM 1782 C C . MET A 1 232 ? -5.710 20.465 -5.693 1.00 67.75 232 MET A C 1
ATOM 1784 O O . MET A 1 232 ? -5.405 21.311 -6.545 1.00 67.75 232 MET A O 1
ATOM 1788 N N . PRO A 1 233 ? -4.957 20.240 -4.601 1.00 75.00 233 PRO A N 1
ATOM 1789 C CA . PRO A 1 233 ? -3.632 20.819 -4.435 1.00 75.00 233 PRO A CA 1
ATOM 1790 C C . PRO A 1 233 ? -2.745 20.534 -5.656 1.00 75.00 233 PRO A C 1
ATOM 1792 O O . PRO A 1 233 ? -2.829 19.473 -6.280 1.00 75.00 233 PRO A O 1
ATOM 1795 N N . LEU A 1 234 ? -1.863 21.477 -5.999 1.00 78.50 234 LEU A N 1
ATOM 1796 C CA . LEU A 1 234 ? -0.966 21.346 -7.155 1.00 78.50 234 LEU A CA 1
ATOM 1797 C C . LEU A 1 234 ? -0.089 20.084 -7.081 1.00 78.50 234 LEU A C 1
ATOM 1799 O O . LEU A 1 234 ? 0.233 19.514 -8.121 1.00 78.50 234 LEU A O 1
ATOM 1803 N N . ALA A 1 235 ? 0.272 19.647 -5.871 1.00 76.00 235 ALA A N 1
ATOM 1804 C CA . ALA A 1 235 ? 1.053 18.435 -5.635 1.00 76.00 235 ALA A CA 1
ATOM 1805 C C . ALA A 1 235 ? 0.368 17.192 -6.224 1.00 76.00 235 ALA A C 1
ATOM 1807 O O . ALA A 1 235 ? 0.962 16.502 -7.049 1.00 76.00 235 ALA A O 1
ATOM 1808 N N . LEU A 1 236 ? -0.910 16.978 -5.911 1.00 72.88 236 LEU A N 1
ATOM 1809 C CA . LEU A 1 236 ? -1.664 15.843 -6.435 1.00 72.88 236 LEU A CA 1
ATOM 1810 C C . LEU A 1 236 ? -1.893 15.941 -7.948 1.00 72.88 236 LEU A C 1
ATOM 1812 O O . LEU A 1 236 ? -1.786 14.951 -8.662 1.00 72.88 236 LEU A O 1
ATOM 1816 N N . ARG A 1 237 ? -2.125 17.146 -8.484 1.00 76.88 237 ARG A N 1
ATOM 1817 C CA . ARG A 1 237 ? -2.222 17.326 -9.944 1.00 76.88 237 ARG A CA 1
ATOM 1818 C C . ARG A 1 237 ? -0.947 16.911 -10.673 1.00 76.88 237 ARG A C 1
ATOM 1820 O O . ARG A 1 237 ? -1.038 16.377 -11.771 1.00 76.88 237 ARG A O 1
ATOM 1827 N N . ARG A 1 238 ? 0.226 17.171 -10.088 1.00 80.44 238 ARG A N 1
ATOM 1828 C CA . ARG A 1 238 ? 1.506 16.728 -10.657 1.00 80.44 238 ARG A CA 1
ATOM 1829 C C . ARG A 1 238 ? 1.610 15.207 -10.653 1.00 80.44 238 ARG A C 1
ATOM 1831 O O . ARG A 1 238 ? 2.003 14.658 -11.670 1.00 80.44 238 ARG A O 1
ATOM 1838 N N . GLN A 1 239 ? 1.201 14.556 -9.564 1.00 76.69 239 GLN A N 1
ATOM 1839 C CA . GLN A 1 239 ? 1.210 13.094 -9.459 1.00 76.69 239 GLN A CA 1
ATOM 1840 C C . GLN A 1 239 ? 0.274 12.425 -10.472 1.00 76.69 239 GLN A C 1
ATOM 1842 O O . GLN A 1 239 ? 0.649 11.427 -11.061 1.00 76.69 239 GLN A O 1
ATOM 1847 N N . VAL A 1 240 ? -0.917 12.981 -10.719 1.00 78.06 240 VAL A N 1
ATOM 1848 C CA . VAL A 1 240 ? -1.861 12.420 -11.708 1.00 78.06 240 VAL A CA 1
ATOM 1849 C C . VAL A 1 240 ? -1.354 12.559 -13.152 1.00 78.06 240 VAL A C 1
ATOM 1851 O O . VAL A 1 240 ? -1.746 11.776 -14.013 1.00 78.06 240 VAL A O 1
ATOM 1854 N N . CYS A 1 241 ? -0.538 13.577 -13.440 1.00 78.75 241 CYS A N 1
ATOM 1855 C CA . CYS A 1 241 ? 0.004 13.811 -14.780 1.00 78.75 241 CYS A CA 1
ATOM 1856 C C . CYS A 1 241 ? 1.273 13.007 -15.096 1.00 78.75 241 CYS A C 1
ATOM 1858 O O . CYS A 1 241 ? 1.599 12.897 -16.278 1.00 78.75 241 CYS A O 1
ATOM 1860 N N . TRP A 1 242 ? 2.013 12.581 -14.069 1.00 69.38 242 TRP A N 1
ATOM 1861 C CA . TRP A 1 242 ? 3.247 11.805 -14.204 1.00 69.38 242 TRP A CA 1
ATOM 1862 C C . TRP A 1 242 ? 2.918 10.360 -14.583 1.00 69.38 242 TRP A C 1
ATOM 1864 O O . TRP A 1 242 ? 3.555 9.865 -15.536 1.00 69.38 242 TRP A O 1
#

Secondary structure (DSSP, 8-state):
-----------------PPPP-PPPPP--------TTS-PPP---------------PPPP-----------------SSSHHHHHHHHHHHHHHHHHHHHHSS-HHHHHHHHHHHHHHHTSSS--HHHHHHTT-HHHHHHHHT-TT-HHHHHHHHHHHHHHHTS-HHHHHHHHHTTHHHHHHHHTT-S-HHHHHHHHHHHHHHHHT-HHHHHHHHHTTTHHHHHHHHHS---HHHHHHHH-

Sequence (242 aa):
KPAQEDHDEKEEQEATITPQKKHSPLPHVEEPTLRPQDRQPPDTTDNPQDVEARESLPADDGKVKKENEEAVGEEEAGEEEDVEEEEDDISDEVDDIVEGIRSGDRRRQLANTEKARVLLSSDKPPISQFINAGILPPLVECMGKSENPELQVEAAWAVTNIASGPSQYTRALVDAGAVGVLVRLLSSPDVAVKEQAVWALGNIVGDGAEYRDRALKEGIVRPLVNLLHTTMPLALRRQVCW

Organism: Cherax quadricarinatus (NCBI:txid27406)

pLDDT: mean 75.27, std 26.43, range [30.03, 98.75]

InterPro domains:
  IPR000225 Armadillo [PF00514] (124-164)
  IPR000225 Armadillo [PF00514] (167-205)
  IPR000225 Armadillo [PS50176] (177-204)
  IPR000225 Armadillo [SM00185] (123-164)
  IPR000225 Armadillo [SM00185] (166-206)
  IPR011989 Armadillo-like helical [G3DSA:1.25.10.10] (77-242)
  IPR016024 Armadillo-type fold [SSF48371] (74-242)

Foldseek 3Di:
DDDDDDDDDDDDPDPDDDDDDDDDDDDDDDDPDDDPVPDDPDDDPPDPPDPDDDDDDDDDDDDDDDDDDDDDDDPPPDDPVPPVVVVVVVLVVLLCLLVQCVDPDPVSNLVSLQVLLVQLPDPDRPLVSNVVSPNQLSLLVQLVPLVCLSSVLSSLSSLLSQLQDDVVSLVSNVVSVNLLSLLVQLVRPDPSSNLSSLSSLCSSCVNDPVSVVSNVVSPNVVSLVVVCVDPDDPVSNVSSVD